Protein AF-F0Z6M2-F1 (afdb_monomer)

pLDDT: mean 70.95, std 20.11, range [28.97, 97.12]

Sequence (328 aa):
MKFIIVLLSIFSYIAFTNSQIFNGENTQFGVVSSISNPFKPENLTLDSNIRSYSRYDWSYMRINIRSNLTKFLGQVDIHPRVDEFTTFRVPNTQSLIFKDLRDPNKDYSESSDDIITGSKDRDIYFPGWQIWAELVARKTIVTYTTQPVTVPCEVDGVRSDAKECQAEGSEEPPVSYTTNVLSNSTETIPLTLPPKNIIDINSRTFVNYFVIVVQLDKGRIIDAVWDGDRLPEICKSCDSCIDGQCGVNYDDMQCDPTEDQPLNNGCQLKIMVAWAGRDKNNKPCQSINKIPSNFQKYSSTSIKKVGTGLVSDFFYKINENNNNPNMA

Solvent-accessible surface area (backbone atoms only — not comparable to full-atom values): 19296 Å² total; per-residue (Å²): 110,73,66,59,53,54,52,51,52,51,51,51,47,53,53,52,73,68,25,59,86,75,72,42,81,81,84,77,68,49,65,77,43,94,82,63,84,78,82,57,66,70,77,67,55,48,80,93,57,75,65,60,36,41,74,67,35,77,44,60,35,36,42,37,39,37,24,71,83,80,66,44,56,38,42,31,76,46,65,46,38,34,46,37,76,34,76,49,73,44,74,54,39,32,70,74,61,42,66,80,71,66,56,84,84,62,68,76,80,78,52,92,83,73,62,85,60,92,53,100,86,61,98,79,67,76,84,35,45,32,38,32,41,39,41,84,38,52,25,76,46,77,46,78,45,76,41,81,41,77,39,65,39,67,58,97,88,38,82,40,66,66,72,80,57,32,61,91,91,55,90,62,77,48,68,64,49,77,41,80,45,81,44,77,46,79,48,78,41,76,35,61,46,76,74,35,53,39,46,40,78,89,77,44,26,33,42,46,57,47,47,39,39,36,34,26,55,57,13,27,58,53,48,67,42,49,46,28,72,75,37,72,66,56,34,76,69,26,84,35,63,41,86,43,30,46,13,39,47,59,93,52,57,85,39,60,59,42,98,89,41,74,87,76,39,16,48,54,39,37,38,33,41,25,20,36,50,21,22,49,83,67,46,71,40,58,17,49,81,68,45,59,75,88,39,42,79,64,74,43,40,40,72,93,68,59,61,87,61,63,61,55,60,60,51,55,73,44,67,78,83,57,88,55,90,89,77,118

Secondary structure (DSSP, 8-state):
-HHHHHHHHHHHHHHHHT-HHHHS---S-----SS-----HHHH--GGG-PPPPTT-B--EEEEEEETTTTEEEEEEE-PBTTS-EEEEETTHHHHHTTTT--TTS-TTS-TT---S--TT-TT----EEEEEEEEEEEEEEEEEEEEEEE--EETTEE--TTTTSPTT--SPP--EEEEEEEEEEEEEEEEPPPEESEETTTTEE--EEEEEEEEETTEEEEEEEHHHH-GGGGGGSSEEETTEEEEEGGG-----BTTBTT-PPPPEEEEEEEEEB-TTSPBP-GGGG-GGGGHHHHSS-GGG--THHHHHHHHHHHTT---TT--

Structure (mmCIF, N/CA/C/O backbone):
data_AF-F0Z6M2-F1
#
_entry.id   AF-F0Z6M2-F1
#
loop_
_atom_site.group_PDB
_atom_site.id
_atom_site.type_symbol
_atom_site.label_atom_id
_atom_site.label_alt_id
_atom_site.label_comp_id
_atom_site.label_asym_id
_atom_site.label_entity_id
_atom_site.label_seq_id
_atom_site.pdbx_PDB_ins_code
_atom_site.Cartn_x
_atom_site.Cartn_y
_atom_site.Cartn_z
_atom_site.occupancy
_atom_site.B_iso_or_equiv
_atom_site.auth_seq_id
_atom_site.auth_comp_id
_atom_site.auth_asym_id
_atom_site.auth_atom_id
_atom_site.pdbx_PDB_model_num
ATOM 1 N N . MET A 1 1 ? -30.113 11.281 -42.568 1.00 73.75 1 MET A N 1
ATOM 2 C CA . MET A 1 1 ? -28.747 10.730 -42.404 1.00 73.75 1 MET A CA 1
ATOM 3 C C . MET A 1 1 ? -27.717 11.793 -42.007 1.00 73.75 1 MET A C 1
ATOM 5 O O . MET A 1 1 ? -27.134 11.642 -40.945 1.00 73.75 1 MET A O 1
ATOM 9 N N . LYS A 1 2 ? -27.541 12.900 -42.755 1.00 84.12 2 LYS A N 1
ATOM 10 C CA . LYS A 1 2 ? -26.575 13.970 -42.398 1.00 84.12 2 LYS A CA 1
ATOM 11 C C . LYS A 1 2 ? -26.763 14.560 -40.985 1.00 84.12 2 LYS A C 1
ATOM 13 O O . LYS A 1 2 ? -25.785 14.759 -40.283 1.00 84.12 2 LYS A O 1
ATOM 18 N N . PHE A 1 3 ? -28.007 14.760 -40.543 1.00 89.38 3 PHE A N 1
ATOM 19 C CA . PHE A 1 3 ? -28.309 15.300 -39.208 1.00 89.38 3 PHE A CA 1
ATOM 20 C C . PHE A 1 3 ? -27.877 14.376 -38.051 1.00 89.38 3 PHE A C 1
ATOM 22 O O . PHE A 1 3 ? -27.340 14.848 -37.058 1.00 89.38 3 PHE A O 1
ATOM 29 N N . ILE A 1 4 ? -28.043 13.056 -38.203 1.00 90.06 4 ILE A N 1
ATOM 30 C CA . ILE A 1 4 ? -27.667 12.069 -37.173 1.00 90.06 4 ILE A CA 1
ATOM 31 C C . ILE A 1 4 ? -26.146 12.029 -36.992 1.00 90.06 4 ILE A C 1
ATOM 33 O O . ILE A 1 4 ? -25.667 11.961 -35.867 1.00 90.06 4 ILE A O 1
ATOM 37 N N . ILE A 1 5 ? -25.392 12.131 -38.092 1.00 93.31 5 ILE A N 1
ATOM 38 C CA . ILE A 1 5 ? -23.925 12.173 -38.047 1.00 93.31 5 ILE A CA 1
ATOM 39 C C . ILE A 1 5 ? -23.458 13.418 -37.289 1.00 93.31 5 ILE A C 1
ATOM 41 O O . ILE A 1 5 ? -22.638 13.296 -36.392 1.00 93.31 5 ILE A O 1
ATOM 45 N N . VAL A 1 6 ? -24.030 14.593 -37.578 1.00 94.69 6 VAL A N 1
ATOM 46 C CA . VAL A 1 6 ? -23.690 15.837 -36.863 1.00 94.69 6 VAL A CA 1
ATOM 47 C C . VAL A 1 6 ? -23.999 15.726 -35.368 1.00 94.69 6 VAL A C 1
ATOM 49 O O . VAL A 1 6 ? -23.182 16.139 -34.548 1.00 94.69 6 VAL A O 1
ATOM 52 N N . LEU A 1 7 ? -25.136 15.125 -35.001 1.00 93.00 7 LEU A N 1
ATOM 53 C CA . LEU A 1 7 ? -25.510 14.940 -33.599 1.00 93.00 7 LEU A CA 1
ATOM 54 C C . LEU A 1 7 ? -24.524 14.017 -32.864 1.00 93.00 7 LEU A C 1
ATOM 56 O O . LEU A 1 7 ? -24.072 14.351 -31.772 1.00 93.00 7 LEU A O 1
ATOM 60 N N . LEU A 1 8 ? -24.143 12.891 -33.480 1.00 91.50 8 LEU A N 1
ATOM 61 C CA . LEU A 1 8 ? -23.151 11.967 -32.923 1.00 91.50 8 LEU A CA 1
ATOM 62 C C . LEU A 1 8 ? -21.781 12.635 -32.771 1.00 91.50 8 LEU A C 1
ATOM 64 O O . LEU A 1 8 ? -21.159 12.481 -31.726 1.00 91.50 8 LEU A O 1
ATOM 68 N N . SER A 1 9 ? -21.348 13.441 -33.744 1.00 87.44 9 SER A N 1
ATOM 69 C CA . SER A 1 9 ? -20.096 14.200 -33.647 1.00 87.44 9 SER A CA 1
ATOM 70 C C . SER A 1 9 ? -20.098 15.187 -32.479 1.00 87.44 9 SER A C 1
ATOM 72 O O . SER A 1 9 ? -19.086 15.318 -31.798 1.00 87.44 9 SER A O 1
ATOM 74 N N . ILE A 1 10 ? -21.226 15.861 -32.220 1.00 93.25 10 ILE A N 1
ATOM 75 C CA . ILE A 1 10 ? -21.369 16.787 -31.086 1.00 93.25 10 ILE A CA 1
ATOM 76 C C . ILE A 1 10 ? -21.305 16.021 -29.762 1.00 93.25 10 ILE A C 1
ATOM 78 O O . ILE A 1 10 ? -20.576 16.433 -28.865 1.00 93.25 10 ILE A O 1
ATOM 82 N N . PHE A 1 11 ? -22.002 14.887 -29.639 1.00 88.44 11 PHE A N 1
ATOM 83 C CA . PHE A 1 11 ? -21.931 14.059 -28.431 1.00 88.44 11 PHE A CA 1
ATOM 84 C C . PHE A 1 11 ? -20.535 13.475 -28.206 1.00 88.44 11 PHE A C 1
ATOM 86 O O . PHE A 1 11 ? -20.044 13.524 -27.083 1.00 88.44 11 PHE A O 1
ATOM 93 N N . SER A 1 12 ? -19.865 12.987 -29.254 1.00 79.94 12 SER A N 1
ATOM 94 C CA . SER A 1 12 ? -18.476 12.528 -29.170 1.00 79.94 12 SER A CA 1
ATOM 95 C C . SER A 1 12 ? -17.527 13.660 -28.791 1.00 79.94 12 SER A C 1
ATOM 97 O O . SER A 1 12 ? -16.644 13.442 -27.972 1.00 79.94 12 SER A O 1
ATOM 99 N N . TYR A 1 13 ? -17.722 14.871 -29.323 1.00 88.12 13 TYR A N 1
ATOM 100 C CA . TYR A 1 13 ? -16.916 16.035 -28.962 1.00 88.12 13 TYR A CA 1
ATOM 101 C C . TYR A 1 13 ? -17.133 16.442 -27.503 1.00 88.12 13 TYR A C 1
ATOM 103 O O . TYR A 1 13 ? -16.159 16.574 -26.778 1.00 88.12 13 TYR A O 1
ATOM 111 N N . ILE A 1 14 ? -18.383 16.549 -27.038 1.00 79.75 14 ILE A N 1
ATOM 112 C CA . ILE A 1 14 ? -18.704 16.861 -25.635 1.00 79.75 14 ILE A CA 1
ATOM 113 C C . ILE A 1 14 ? -18.150 15.778 -24.700 1.00 79.75 14 ILE A C 1
ATOM 115 O O . ILE A 1 14 ? -17.580 16.098 -23.659 1.00 79.75 14 ILE A O 1
ATOM 119 N N . ALA A 1 15 ? -18.286 14.500 -25.065 1.00 72.25 15 ALA A N 1
ATOM 120 C CA . ALA A 1 15 ? -17.722 13.388 -24.306 1.00 72.25 15 ALA A CA 1
ATOM 121 C C . ALA A 1 15 ? -16.187 13.426 -24.288 1.00 72.25 15 ALA A C 1
ATOM 123 O O . ALA A 1 15 ? -15.589 13.105 -23.270 1.00 72.25 15 ALA A O 1
ATOM 124 N N . PHE A 1 16 ? -15.549 13.856 -25.380 1.00 69.25 16 PHE A N 1
ATOM 125 C CA . PHE A 1 16 ? -14.098 13.987 -25.486 1.00 69.25 16 PHE A CA 1
ATOM 126 C C . PHE A 1 16 ? -13.560 15.206 -24.725 1.00 69.25 16 PHE A C 1
ATOM 128 O O . PHE A 1 16 ? -12.573 15.085 -24.011 1.00 69.25 16 PHE A O 1
ATOM 135 N N . THR A 1 17 ? -14.215 16.368 -24.800 1.00 70.31 17 THR A N 1
ATOM 136 C CA . THR A 1 17 ? -13.792 17.582 -24.079 1.00 70.31 17 THR A CA 1
ATOM 137 C C . THR A 1 17 ? -14.080 17.511 -22.589 1.00 70.31 17 THR A C 1
ATOM 139 O O . THR A 1 17 ? -13.365 18.123 -21.808 1.00 70.31 17 THR A O 1
ATOM 142 N N . ASN A 1 18 ? -15.112 16.766 -22.186 1.00 59.75 18 ASN A N 1
ATOM 143 C CA . ASN A 1 18 ? -15.378 16.451 -20.783 1.00 59.75 18 ASN A CA 1
ATOM 144 C C . ASN A 1 18 ? -14.716 15.136 -20.350 1.00 59.75 18 ASN A C 1
ATOM 146 O O . ASN A 1 18 ? -14.861 14.731 -19.195 1.00 59.75 18 ASN A O 1
ATOM 150 N N . SER A 1 19 ? -13.988 14.472 -21.257 1.00 46.59 19 SER A N 1
ATOM 151 C CA . SER A 1 19 ? -13.229 13.275 -20.928 1.00 46.59 19 SER A CA 1
ATOM 152 C C . SER A 1 19 ? -12.164 13.647 -19.915 1.00 46.59 19 SER A C 1
ATOM 154 O O . SER A 1 19 ? -11.311 14.511 -20.136 1.00 46.59 19 SER A O 1
ATOM 156 N N . GLN A 1 20 ? -12.186 12.938 -18.798 1.00 41.16 20 GLN A N 1
ATOM 157 C CA . GLN A 1 20 ? -11.211 13.096 -17.728 1.00 41.16 20 GLN A CA 1
ATOM 158 C C . GLN A 1 20 ? -9.802 12.637 -18.143 1.00 41.16 20 GLN A C 1
ATOM 160 O O . GLN A 1 20 ? -8.861 12.858 -17.395 1.00 41.16 20 GLN A O 1
ATOM 165 N N . ILE A 1 21 ? -9.633 12.065 -19.344 1.00 43.53 21 ILE A N 1
ATOM 166 C CA . ILE A 1 21 ? -8.320 11.774 -19.942 1.00 43.53 21 ILE A CA 1
ATOM 167 C C . ILE A 1 21 ? -7.604 13.071 -20.365 1.00 43.53 21 ILE A C 1
ATOM 169 O O . ILE A 1 21 ? -6.383 13.135 -20.289 1.00 43.53 21 ILE A O 1
ATOM 173 N N . PHE A 1 22 ? -8.346 14.106 -20.782 1.00 45.06 22 PHE A N 1
ATOM 174 C CA . PHE A 1 22 ? -7.775 15.396 -21.200 1.00 45.06 22 PHE A CA 1
ATOM 175 C C . PHE A 1 22 ? -7.747 16.444 -20.082 1.00 45.06 22 PHE A C 1
ATOM 177 O O . PHE A 1 22 ? -6.836 17.266 -20.056 1.00 45.06 22 PHE A O 1
ATOM 184 N N . ASN A 1 23 ? -8.719 16.408 -19.163 1.00 40.94 23 ASN A N 1
ATOM 185 C CA . ASN A 1 23 ? -8.819 17.370 -18.054 1.00 40.94 23 ASN A CA 1
ATOM 186 C C . ASN A 1 23 ? -8.356 16.814 -16.696 1.00 40.94 23 ASN A C 1
ATOM 188 O O . ASN A 1 23 ? -8.444 17.521 -15.693 1.00 40.94 23 ASN A O 1
ATOM 192 N N . GLY A 1 24 ? -7.925 15.552 -16.629 1.00 42.41 24 GLY A N 1
ATOM 193 C CA . GLY A 1 24 ? -7.264 15.012 -15.441 1.00 42.41 24 GLY A CA 1
ATOM 194 C C . GLY A 1 24 ? -5.904 15.679 -15.229 1.00 42.41 24 GLY A C 1
ATOM 195 O O . GLY A 1 24 ? -5.297 16.170 -16.181 1.00 42.41 24 GLY A O 1
ATOM 196 N N . GLU A 1 25 ? -5.416 15.714 -13.986 1.00 39.66 25 GLU A N 1
ATOM 197 C CA . GLU A 1 25 ? -4.053 16.184 -13.723 1.00 39.66 25 GLU A CA 1
ATOM 198 C C . GLU A 1 25 ? -3.055 15.377 -14.563 1.00 39.66 25 GLU A C 1
ATOM 200 O O . GLU A 1 25 ? -3.158 14.153 -14.668 1.00 39.66 25 GLU A O 1
ATOM 205 N N . ASN A 1 26 ? -2.109 16.074 -15.198 1.00 36.69 26 ASN A N 1
ATOM 206 C CA . ASN A 1 26 ? -1.127 15.456 -16.078 1.00 36.69 26 ASN A CA 1
ATOM 207 C C . ASN A 1 26 ? -0.316 14.417 -15.283 1.00 36.69 26 ASN A C 1
ATOM 209 O O . ASN A 1 26 ? 0.500 14.773 -14.439 1.00 36.69 26 ASN A O 1
ATOM 213 N N . THR A 1 27 ? -0.528 13.128 -15.555 1.00 43.28 27 THR A N 1
ATOM 214 C CA . THR A 1 27 ? 0.130 12.010 -14.852 1.00 43.28 27 THR A CA 1
ATOM 215 C C . THR A 1 27 ? 1.589 11.802 -15.284 1.00 43.28 27 THR A C 1
ATOM 217 O O . THR A 1 27 ? 2.186 10.763 -14.989 1.00 43.28 27 THR A O 1
ATOM 220 N N . GLN A 1 28 ? 2.172 12.740 -16.036 1.00 40.34 28 GLN A N 1
ATOM 221 C CA . GLN A 1 28 ? 3.565 12.685 -16.464 1.00 40.34 28 GLN A CA 1
ATOM 222 C C . GLN A 1 28 ? 4.493 13.010 -15.295 1.00 40.34 28 GLN A C 1
ATOM 224 O O . GLN A 1 28 ? 4.790 14.166 -15.035 1.00 40.34 28 GLN A O 1
ATOM 229 N N . PHE A 1 29 ? 4.971 11.938 -14.661 1.00 40.06 29 PHE A N 1
ATOM 230 C CA . PHE A 1 29 ? 6.067 11.887 -13.694 1.00 40.06 29 PHE A CA 1
ATOM 231 C C . PHE A 1 29 ? 5.875 12.754 -12.443 1.00 40.06 29 PHE A C 1
ATOM 233 O O . PHE A 1 29 ? 5.876 13.980 -12.478 1.00 40.06 29 PHE A O 1
ATOM 240 N N . GLY A 1 30 ? 5.779 12.077 -11.296 1.00 42.84 30 GLY A N 1
ATOM 241 C CA . GLY A 1 30 ? 5.827 12.725 -9.991 1.00 42.84 30 GLY A CA 1
ATOM 242 C C . GLY A 1 30 ? 7.021 13.662 -9.854 1.00 42.84 30 GLY A C 1
ATOM 243 O O . GLY A 1 30 ? 8.058 13.496 -10.500 1.00 42.84 30 GLY A O 1
ATOM 244 N N . VAL A 1 31 ? 6.865 14.663 -8.996 1.00 39.78 31 VAL A N 1
ATOM 245 C CA . VAL A 1 31 ? 7.918 15.625 -8.697 1.00 39.78 31 VAL A CA 1
ATOM 246 C C . VAL A 1 31 ? 9.110 14.888 -8.077 1.00 39.78 31 VAL A C 1
ATOM 248 O O . VAL A 1 31 ? 9.108 14.548 -6.895 1.00 39.78 31 VAL A O 1
ATOM 251 N N . VAL A 1 32 ? 10.171 14.685 -8.859 1.00 42.72 32 VAL A N 1
ATOM 252 C CA . VAL A 1 32 ? 11.487 14.280 -8.346 1.00 42.72 32 VAL A CA 1
ATOM 253 C C . VAL A 1 32 ? 12.155 15.530 -7.765 1.00 42.72 32 VAL A C 1
ATOM 255 O O . VAL A 1 32 ? 13.019 16.136 -8.391 1.00 42.72 32 VAL A O 1
ATOM 258 N N . SER A 1 33 ? 11.707 15.991 -6.593 1.00 39.41 33 SER A N 1
ATOM 259 C CA . SER A 1 33 ? 12.389 17.084 -5.890 1.00 39.41 33 SER A CA 1
ATOM 260 C C . SER A 1 33 ? 13.405 16.520 -4.911 1.00 39.41 33 SER A C 1
ATOM 262 O O . SER A 1 33 ? 13.037 15.719 -4.057 1.00 39.41 33 SER A O 1
ATOM 264 N N . SER A 1 34 ? 14.642 17.013 -4.955 1.00 38.94 34 SER A N 1
ATOM 265 C CA . SER A 1 34 ? 15.616 16.775 -3.888 1.00 38.94 34 SER A CA 1
ATOM 266 C C . SER A 1 34 ? 15.178 17.411 -2.567 1.00 38.94 34 SER A C 1
ATOM 268 O O . SER A 1 34 ? 15.452 16.849 -1.515 1.00 38.94 34 SER A O 1
ATOM 270 N N . ILE A 1 35 ? 14.482 18.553 -2.605 1.00 42.56 35 ILE A N 1
ATOM 271 C CA . ILE A 1 35 ? 13.913 19.249 -1.445 1.00 42.56 35 ILE A CA 1
ATOM 272 C C . ILE A 1 35 ? 12.786 20.157 -1.970 1.00 42.56 35 ILE A C 1
ATOM 274 O O . ILE A 1 35 ? 13.055 21.221 -2.521 1.00 42.56 35 ILE A O 1
ATOM 278 N N . SER A 1 36 ? 11.519 19.765 -1.853 1.00 36.69 36 SER A N 1
ATOM 279 C CA . SER A 1 36 ? 10.394 20.700 -2.000 1.00 36.69 36 SER A CA 1
ATOM 280 C C . SER A 1 36 ? 9.402 20.453 -0.874 1.00 36.69 36 SER A C 1
ATOM 282 O O . SER A 1 36 ? 9.313 19.329 -0.380 1.00 36.69 36 SER A O 1
ATOM 284 N N . ASN A 1 37 ? 8.767 21.533 -0.405 1.00 42.78 37 ASN A N 1
ATOM 285 C CA . ASN A 1 37 ? 7.955 21.580 0.812 1.00 42.78 37 ASN A CA 1
ATOM 286 C C . ASN A 1 37 ? 7.178 20.273 1.041 1.00 42.78 37 ASN A C 1
ATOM 288 O O . ASN A 1 37 ? 6.420 19.876 0.152 1.00 42.78 37 ASN A O 1
ATOM 292 N N . PRO A 1 38 ? 7.345 19.609 2.203 1.00 54.47 38 PRO A N 1
ATOM 293 C CA . PRO A 1 38 ? 6.635 18.375 2.477 1.00 54.47 38 PRO A CA 1
ATOM 294 C C . PRO A 1 38 ? 5.146 18.675 2.374 1.00 54.47 38 PRO A C 1
ATOM 296 O O . PRO A 1 38 ? 4.619 19.551 3.064 1.00 54.47 38 PRO A O 1
ATOM 299 N N . PHE A 1 39 ? 4.469 17.964 1.481 1.00 53.53 39 PHE A N 1
ATOM 300 C CA . PHE A 1 39 ? 3.031 17.801 1.588 1.00 53.53 39 PHE A CA 1
ATOM 301 C C . PHE A 1 39 ? 2.753 17.376 3.020 1.00 53.53 39 PHE A C 1
ATOM 303 O O . PHE A 1 39 ? 3.350 16.416 3.500 1.00 53.53 39 PHE A O 1
ATOM 310 N N . LYS A 1 40 ? 1.922 18.140 3.719 1.00 61.59 40 LYS A N 1
ATOM 311 C CA . LYS A 1 40 ? 1.501 17.804 5.072 1.00 61.59 40 LYS A CA 1
ATOM 312 C C . LYS A 1 40 ? 0.150 17.113 4.946 1.00 61.59 40 LYS A C 1
ATOM 314 O O . LYS A 1 40 ? -0.844 17.820 4.750 1.00 61.59 40 LYS A O 1
ATOM 319 N N . PRO A 1 41 ? 0.074 15.772 5.056 1.00 54.94 41 PRO A N 1
ATOM 320 C CA . PRO A 1 41 ? -1.200 15.048 5.012 1.00 54.94 41 PRO A CA 1
ATOM 321 C C . PRO A 1 41 ? -2.180 15.573 6.076 1.00 54.94 41 PRO A C 1
ATOM 323 O O . PRO A 1 41 ? -3.396 15.535 5.908 1.00 54.94 41 PRO A O 1
ATOM 326 N N . GLU A 1 42 ? -1.637 16.139 7.154 1.00 61.28 42 GLU A N 1
ATOM 327 C CA . GLU A 1 42 ? -2.331 16.836 8.240 1.00 61.28 42 GLU A CA 1
ATOM 328 C C . GLU A 1 42 ? -3.314 17.914 7.747 1.00 61.28 42 GLU A C 1
ATOM 330 O O . GLU A 1 42 ? -4.406 18.034 8.295 1.00 61.28 42 GLU A O 1
ATOM 335 N N . ASN A 1 43 ? -2.987 18.647 6.675 1.00 60.19 43 ASN A N 1
ATOM 336 C CA . ASN A 1 43 ? -3.846 19.721 6.159 1.00 60.19 43 ASN A CA 1
ATOM 337 C C . ASN A 1 43 ? -5.055 19.201 5.364 1.00 60.19 43 ASN A C 1
ATOM 339 O O . ASN A 1 43 ? -6.071 19.886 5.271 1.00 60.19 43 ASN A O 1
ATOM 343 N N . LEU A 1 44 ? -4.962 17.995 4.796 1.00 55.44 44 LEU A N 1
ATOM 344 C CA . LEU A 1 44 ? -6.042 17.364 4.026 1.00 55.44 44 LEU A CA 1
ATOM 345 C C . LEU A 1 44 ? -6.886 16.396 4.862 1.00 55.44 44 LEU A C 1
ATOM 347 O O . LEU A 1 44 ? -7.952 15.973 4.424 1.00 55.44 44 LEU A O 1
ATOM 351 N N . THR A 1 45 ? -6.424 16.059 6.066 1.00 53.91 45 THR A N 1
ATOM 352 C CA . THR A 1 45 ? -7.083 15.113 6.976 1.00 53.91 45 THR A CA 1
ATOM 353 C C . THR A 1 45 ? -7.853 15.793 8.112 1.00 53.91 45 THR A C 1
ATOM 355 O O . THR A 1 45 ? -8.206 15.129 9.083 1.00 53.91 45 THR A O 1
ATOM 358 N N . LEU A 1 46 ? -8.146 17.097 8.014 1.00 60.88 46 LEU A N 1
ATOM 359 C CA . LEU A 1 46 ? -9.058 17.768 8.949 1.00 60.88 46 LEU A CA 1
ATOM 360 C C . LEU A 1 46 ? -10.416 17.035 8.962 1.00 60.88 46 LEU A C 1
ATOM 362 O O . LEU A 1 46 ? -11.022 16.829 7.909 1.00 60.88 46 LEU A O 1
ATOM 366 N N . ASP A 1 47 ? -10.885 16.638 10.154 1.00 55.41 47 ASP A N 1
ATOM 367 C CA . ASP A 1 47 ? -12.024 15.716 10.351 1.00 55.41 47 ASP A CA 1
ATOM 368 C C . ASP A 1 47 ? -13.342 16.182 9.704 1.00 55.41 47 ASP A C 1
ATOM 370 O O . ASP A 1 47 ? -14.224 15.367 9.433 1.00 55.41 47 ASP A O 1
ATOM 374 N N . SER A 1 48 ? -13.480 17.474 9.392 1.00 55.72 48 SER A N 1
ATOM 375 C CA . SER A 1 48 ? -14.642 18.021 8.683 1.00 55.72 48 SER A CA 1
ATOM 376 C C . SER A 1 48 ? -14.736 17.603 7.208 1.00 55.72 48 SER A C 1
ATOM 378 O O . SER A 1 48 ? -15.796 17.771 6.610 1.00 55.72 48 SER A O 1
ATOM 380 N N . ASN A 1 49 ? -13.675 17.027 6.628 1.00 58.56 49 ASN A N 1
ATOM 381 C CA . ASN A 1 49 ? -13.580 16.703 5.201 1.00 58.56 49 ASN A CA 1
ATOM 382 C C . ASN A 1 49 ? -13.386 15.205 4.914 1.00 58.56 49 ASN A C 1
ATOM 384 O O . ASN A 1 49 ? -12.845 14.852 3.864 1.00 58.56 49 ASN A O 1
ATOM 388 N N . ILE A 1 50 ? -13.822 14.299 5.803 1.00 68.94 50 ILE A N 1
ATOM 389 C CA . ILE A 1 50 ? -13.763 12.856 5.515 1.00 68.94 50 ILE A CA 1
ATOM 390 C C . ILE A 1 50 ? -14.667 12.545 4.316 1.00 68.94 50 ILE A C 1
ATOM 392 O O . ILE A 1 50 ? -15.885 12.385 4.431 1.00 68.94 50 ILE A O 1
ATOM 396 N N . ARG A 1 51 ? -14.047 12.466 3.138 1.00 82.62 51 ARG A N 1
ATOM 397 C CA . ARG A 1 51 ? -14.716 12.191 1.874 1.00 82.62 51 ARG A CA 1
ATOM 398 C C . ARG A 1 51 ? -15.217 10.750 1.874 1.00 82.62 51 ARG A C 1
ATOM 400 O O . ARG A 1 51 ? -14.473 9.813 2.156 1.00 82.62 51 ARG A O 1
ATOM 407 N N . SER A 1 52 ? -16.493 10.583 1.548 1.00 90.12 52 SER A N 1
ATOM 408 C CA . SER A 1 52 ? -17.067 9.283 1.216 1.00 90.12 52 SER A CA 1
ATOM 409 C C . SER A 1 52 ? -17.075 9.145 -0.304 1.00 90.12 52 SER A C 1
ATOM 411 O O . SER A 1 52 ? -17.655 9.983 -0.999 1.00 90.12 52 SER A O 1
ATOM 413 N N . TYR A 1 53 ? -16.396 8.117 -0.798 1.00 90.31 53 TYR A N 1
ATOM 414 C CA . TYR A 1 53 ? -16.194 7.836 -2.208 1.00 90.31 53 TYR A CA 1
ATOM 415 C C . TYR A 1 53 ? -17.279 6.903 -2.756 1.00 90.31 53 TYR A C 1
ATOM 417 O O . TYR A 1 53 ? -17.591 5.856 -2.179 1.00 90.31 53 TYR A O 1
ATOM 425 N N . SER A 1 54 ? -17.843 7.273 -3.899 1.00 93.31 54 SER A N 1
ATOM 426 C CA . SER A 1 54 ? -18.622 6.381 -4.756 1.00 93.31 54 SER A CA 1
ATOM 427 C C . SER A 1 54 ? -17.693 5.600 -5.684 1.00 93.31 54 SER A C 1
ATOM 429 O O . SER A 1 54 ? -16.543 5.983 -5.902 1.00 93.31 54 SER A O 1
ATOM 431 N N . ARG A 1 55 ? -18.197 4.514 -6.274 1.00 88.38 55 ARG A N 1
ATOM 432 C CA . ARG A 1 55 ? -17.536 3.870 -7.415 1.00 88.38 55 ARG A CA 1
ATOM 433 C C . ARG A 1 55 ? -17.163 4.905 -8.493 1.00 88.38 55 ARG A C 1
ATOM 435 O O . ARG A 1 55 ? -17.979 5.770 -8.800 1.00 88.38 55 ARG A O 1
ATOM 442 N N . TYR A 1 56 ? -15.965 4.773 -9.065 1.00 87.25 56 TYR A N 1
ATOM 443 C CA . TYR A 1 56 ? -15.370 5.652 -10.086 1.00 87.25 56 TYR A CA 1
ATOM 444 C C . TYR A 1 56 ? -14.954 7.052 -9.618 1.00 87.25 56 TYR A C 1
ATOM 446 O O . TYR A 1 56 ? -14.420 7.822 -10.417 1.00 87.25 56 TYR A O 1
ATOM 454 N N . ASP A 1 57 ? -15.123 7.381 -8.334 1.00 86.94 57 ASP A N 1
ATOM 455 C CA . ASP A 1 57 ? -14.532 8.601 -7.794 1.00 86.94 57 ASP A CA 1
ATOM 456 C C . ASP A 1 57 ? -13.001 8.509 -7.808 1.00 86.94 57 ASP A C 1
ATOM 458 O O . ASP A 1 57 ? -12.410 7.450 -7.584 1.00 86.94 57 ASP A O 1
ATOM 462 N N . TRP A 1 58 ? -12.349 9.651 -8.013 1.00 85.62 58 TRP A N 1
ATOM 463 C CA . TRP A 1 58 ? -10.907 9.781 -7.838 1.00 85.62 58 TRP A CA 1
ATOM 464 C C . TRP A 1 58 ? -10.561 9.905 -6.359 1.00 85.62 58 TRP A C 1
ATOM 466 O O . TRP A 1 58 ? -11.056 10.804 -5.664 1.00 85.62 58 TRP A O 1
ATOM 476 N N . SER A 1 59 ? -9.699 9.004 -5.905 1.00 89.62 59 SER A N 1
ATOM 477 C CA . SER A 1 59 ? -9.017 9.098 -4.618 1.00 89.62 59 SER A CA 1
ATOM 478 C C . SER A 1 59 ? -7.615 9.672 -4.797 1.00 89.62 59 SER A C 1
ATOM 480 O O . SER A 1 59 ? -7.178 9.880 -5.923 1.00 89.62 59 SER A O 1
ATOM 482 N N . TYR A 1 60 ? -6.916 9.908 -3.692 1.00 89.00 60 TYR A N 1
ATOM 483 C CA . TYR A 1 60 ? -5.544 10.399 -3.690 1.00 89.00 60 TYR A CA 1
ATOM 484 C C . TYR A 1 60 ? -4.648 9.435 -2.921 1.00 89.00 60 TYR A C 1
ATOM 486 O O . TYR A 1 60 ? -4.988 9.009 -1.812 1.00 89.00 60 TYR A O 1
ATOM 494 N N . MET A 1 61 ? -3.479 9.145 -3.480 1.00 88.88 61 MET A N 1
ATOM 495 C CA . MET A 1 61 ? -2.438 8.365 -2.831 1.00 88.88 61 MET A CA 1
ATOM 496 C C . MET A 1 61 ? -1.070 8.915 -3.221 1.00 88.88 61 MET A C 1
ATOM 498 O O . MET A 1 61 ? -0.808 9.177 -4.390 1.00 88.88 61 MET A O 1
ATOM 502 N N . ARG A 1 62 ? -0.177 9.039 -2.246 1.00 90.38 62 ARG A N 1
ATOM 503 C CA . ARG A 1 62 ? 1.231 9.336 -2.481 1.00 90.38 62 ARG A CA 1
ATOM 504 C C . ARG A 1 62 ? 2.037 8.060 -2.373 1.00 90.38 62 ARG A C 1
ATOM 506 O O . ARG A 1 62 ? 1.923 7.339 -1.388 1.00 90.38 62 ARG A O 1
ATOM 513 N N . ILE A 1 63 ? 2.872 7.802 -3.365 1.00 90.62 63 ILE A N 1
ATOM 514 C CA . ILE A 1 63 ? 3.892 6.764 -3.312 1.00 90.62 63 ILE A CA 1
ATOM 515 C C . ILE A 1 63 ? 5.229 7.436 -3.053 1.00 90.62 63 ILE A C 1
ATOM 517 O O . ILE A 1 63 ? 5.593 8.400 -3.726 1.00 90.62 63 ILE A O 1
ATOM 521 N N . ASN A 1 64 ? 5.980 6.881 -2.118 1.00 89.06 64 ASN A N 1
ATOM 522 C CA . ASN A 1 64 ? 7.315 7.330 -1.784 1.00 89.06 64 ASN A CA 1
ATOM 523 C C . ASN A 1 64 ? 8.313 6.201 -2.028 1.00 89.06 64 ASN A C 1
ATOM 525 O O . ASN A 1 64 ? 8.039 5.039 -1.729 1.00 89.06 64 ASN A O 1
ATOM 529 N N . ILE A 1 65 ? 9.484 6.553 -2.546 1.00 87.31 65 ILE A N 1
ATOM 530 C CA . ILE A 1 65 ? 10.612 5.650 -2.753 1.00 87.31 65 ILE A CA 1
ATOM 531 C C . ILE A 1 65 ? 11.842 6.303 -2.137 1.00 87.31 65 ILE A C 1
ATOM 533 O O . ILE A 1 65 ? 12.155 7.450 -2.450 1.00 87.31 65 ILE A O 1
ATOM 537 N N . ARG A 1 66 ? 12.575 5.577 -1.295 1.00 86.06 66 ARG A N 1
ATOM 538 C CA . ARG A 1 66 ? 13.838 6.056 -0.723 1.00 86.06 66 ARG A CA 1
ATOM 539 C C . ARG A 1 66 ? 14.970 5.072 -0.933 1.00 86.06 66 ARG A C 1
ATOM 541 O O . ARG A 1 66 ? 14.748 3.868 -0.992 1.00 86.06 66 ARG A O 1
ATOM 548 N N . SER A 1 67 ? 16.188 5.590 -0.958 1.00 80.38 67 SER A N 1
ATOM 549 C CA . SER A 1 67 ? 17.410 4.805 -0.822 1.00 80.38 67 SER A CA 1
ATOM 550 C C . SER A 1 67 ? 18.266 5.442 0.257 1.00 80.38 67 SER A C 1
ATOM 552 O O . SER A 1 67 ? 18.726 6.575 0.116 1.00 80.38 67 SER A O 1
ATOM 554 N N . ASN A 1 68 ? 18.481 4.704 1.345 1.00 73.56 68 ASN A N 1
ATOM 555 C CA . ASN A 1 68 ? 19.311 5.178 2.452 1.00 73.56 68 ASN A CA 1
ATOM 556 C C . ASN A 1 68 ? 20.773 5.359 2.013 1.00 73.56 68 ASN A C 1
ATOM 558 O O . ASN A 1 68 ? 21.436 6.292 2.459 1.00 73.56 68 ASN A O 1
ATOM 562 N N . LEU A 1 69 ? 21.249 4.509 1.094 1.00 70.88 69 LEU A N 1
ATOM 563 C CA . LEU A 1 69 ? 22.620 4.533 0.582 1.00 70.88 69 LEU A CA 1
ATOM 564 C C . LEU A 1 69 ? 22.902 5.791 -0.250 1.00 70.88 69 LEU A C 1
ATOM 566 O O . LEU A 1 69 ? 23.885 6.490 -0.019 1.00 70.88 69 LEU A O 1
ATOM 570 N N . THR A 1 70 ? 22.012 6.109 -1.191 1.00 67.94 70 THR A N 1
ATOM 571 C CA . THR A 1 70 ? 22.173 7.280 -2.072 1.00 67.94 70 THR A CA 1
ATOM 572 C C . THR A 1 70 ? 21.600 8.565 -1.470 1.00 67.94 70 THR A C 1
ATOM 574 O O . THR A 1 70 ? 21.750 9.635 -2.059 1.00 67.94 70 THR A O 1
ATOM 577 N N . LYS A 1 71 ? 20.932 8.472 -0.308 1.00 74.38 71 LYS A N 1
ATOM 578 C CA . LYS A 1 71 ? 20.093 9.526 0.291 1.00 74.38 71 LYS A CA 1
ATOM 579 C C . LYS A 1 71 ? 18.993 10.027 -0.653 1.00 74.38 71 LYS A C 1
ATOM 581 O O . LYS A 1 71 ? 18.494 11.139 -0.496 1.00 74.38 71 LYS A O 1
ATOM 586 N N . PHE A 1 72 ? 18.625 9.221 -1.647 1.00 75.94 72 PHE A N 1
ATOM 587 C CA . PHE A 1 72 ? 17.554 9.547 -2.571 1.00 75.94 72 PHE A CA 1
ATOM 588 C C . PHE A 1 72 ? 16.203 9.437 -1.866 1.00 75.94 72 PHE A C 1
ATOM 590 O O . PHE A 1 72 ? 15.935 8.459 -1.164 1.00 75.94 72 PHE A O 1
ATOM 597 N N . LEU A 1 73 ? 15.339 10.415 -2.122 1.00 80.56 73 LEU A N 1
ATOM 598 C CA . LEU A 1 73 ? 13.924 10.388 -1.792 1.00 80.56 73 LEU A CA 1
ATOM 599 C C . LEU A 1 73 ? 13.151 10.876 -3.018 1.00 80.56 73 LEU A C 1
ATOM 601 O O . LEU A 1 73 ? 13.325 12.008 -3.460 1.00 80.56 73 LEU A O 1
ATOM 605 N N . GLY A 1 74 ? 12.318 10.006 -3.572 1.00 81.19 74 GLY A N 1
ATOM 606 C CA . GLY A 1 74 ? 11.393 10.312 -4.650 1.00 81.19 74 GLY A CA 1
ATOM 607 C C . GLY A 1 74 ? 9.965 10.139 -4.164 1.00 81.19 74 GLY A C 1
ATOM 608 O O . GLY A 1 74 ? 9.672 9.219 -3.403 1.00 81.19 74 GLY A O 1
ATOM 609 N N . GLN A 1 75 ? 9.073 11.008 -4.622 1.00 85.06 75 GLN A N 1
ATOM 610 C CA . GLN A 1 75 ? 7.654 10.935 -4.303 1.00 85.06 75 GLN A CA 1
ATOM 611 C C . GLN A 1 75 ? 6.825 11.187 -5.558 1.00 85.06 75 GLN A C 1
ATOM 613 O O . GLN A 1 75 ? 7.219 11.943 -6.448 1.00 85.06 75 GLN A O 1
ATOM 618 N N . VAL A 1 76 ? 5.674 10.538 -5.636 1.00 83.19 76 VAL A N 1
ATOM 619 C CA . VAL A 1 76 ? 4.719 10.716 -6.723 1.00 83.19 76 VAL A CA 1
ATOM 620 C C . VAL A 1 76 ? 3.314 10.646 -6.169 1.00 83.19 76 VAL A C 1
ATOM 622 O O . VAL A 1 76 ? 2.968 9.737 -5.418 1.00 83.19 76 VAL A O 1
ATOM 625 N N . ASP A 1 77 ? 2.511 11.620 -6.564 1.00 84.06 77 ASP A N 1
ATOM 626 C CA . ASP A 1 77 ? 1.094 11.648 -6.263 1.00 84.06 7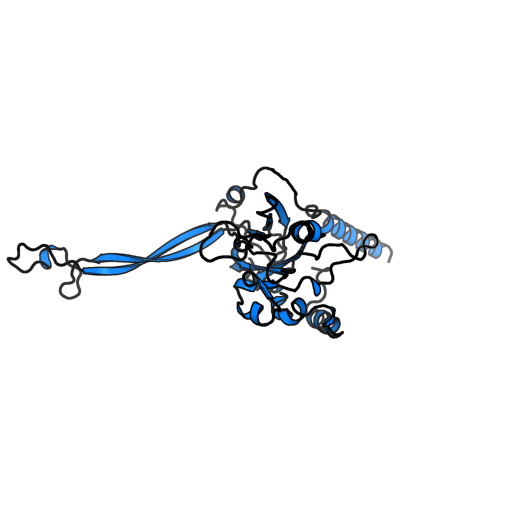7 ASP A CA 1
ATOM 627 C C . ASP A 1 77 ? 0.345 10.975 -7.409 1.00 84.06 77 ASP A C 1
ATOM 629 O O . ASP A 1 77 ? 0.565 11.273 -8.584 1.00 84.06 77 ASP A O 1
ATOM 633 N N . ILE A 1 78 ? -0.500 10.014 -7.058 1.00 84.94 78 ILE A N 1
ATOM 634 C CA . ILE A 1 78 ? -1.355 9.291 -7.987 1.00 84.94 78 ILE A CA 1
ATOM 635 C C . ILE A 1 78 ? -2.805 9.422 -7.540 1.00 84.94 78 ILE A C 1
ATOM 637 O O . ILE A 1 78 ? -3.115 9.523 -6.351 1.00 84.94 78 ILE A O 1
ATOM 641 N N . HIS A 1 79 ? -3.705 9.348 -8.513 1.00 85.44 79 HIS A N 1
ATOM 642 C CA . HIS A 1 79 ? -5.138 9.386 -8.265 1.00 85.44 79 HIS A CA 1
ATOM 643 C C . HIS A 1 79 ? -5.751 8.053 -8.687 1.00 85.44 79 HIS A C 1
ATOM 645 O O . HIS A 1 79 ? -6.101 7.897 -9.851 1.00 85.44 79 HIS A O 1
ATOM 651 N N . PRO A 1 80 ? -5.827 7.030 -7.819 1.00 87.31 80 PRO A N 1
ATOM 652 C CA . PRO A 1 80 ? -6.480 5.787 -8.192 1.00 87.31 80 PRO A CA 1
ATOM 653 C C . PRO A 1 80 ? -8.000 5.969 -8.200 1.00 87.31 80 PRO A C 1
ATOM 655 O O . PRO A 1 80 ? -8.576 6.564 -7.279 1.00 87.31 80 PRO A O 1
ATOM 658 N N . ARG A 1 81 ? -8.663 5.430 -9.228 1.00 86.50 81 ARG A N 1
ATOM 659 C CA . ARG A 1 81 ? -10.129 5.396 -9.299 1.00 86.50 81 ARG A CA 1
ATOM 660 C C . ARG A 1 81 ? -10.697 4.318 -8.395 1.00 86.50 81 ARG A C 1
ATOM 662 O O . ARG A 1 81 ? -10.237 3.176 -8.418 1.00 86.50 81 ARG A O 1
ATOM 669 N N . VAL A 1 82 ? -11.723 4.675 -7.629 1.00 89.00 82 VAL A N 1
ATOM 670 C CA . VAL A 1 82 ? -12.403 3.754 -6.722 1.00 89.00 82 VAL A CA 1
ATOM 671 C C . VAL A 1 82 ? -13.091 2.647 -7.501 1.00 89.00 82 VAL A C 1
ATOM 673 O O . VAL A 1 82 ? -13.897 2.892 -8.396 1.00 89.00 82 VAL A O 1
ATOM 676 N N . ASP A 1 83 ? -12.792 1.418 -7.092 1.00 86.81 83 ASP A N 1
ATOM 677 C CA . ASP A 1 83 ? -13.248 0.178 -7.713 1.00 86.81 83 ASP A CA 1
ATOM 678 C C . ASP A 1 83 ? -12.725 -0.099 -9.136 1.00 86.81 83 ASP A C 1
ATOM 680 O O . ASP A 1 83 ? -13.181 -1.026 -9.810 1.00 86.81 83 ASP A O 1
ATOM 684 N N . GLU A 1 84 ? -11.726 0.658 -9.583 1.00 83.69 84 GLU A N 1
ATOM 685 C CA . GLU A 1 84 ? -10.962 0.355 -10.788 1.00 83.69 84 GLU A CA 1
ATOM 686 C C . GLU A 1 84 ? -9.555 -0.109 -10.428 1.00 83.69 84 GLU A C 1
ATOM 688 O O . GLU A 1 84 ? -8.970 0.267 -9.411 1.00 83.69 84 GLU A O 1
ATOM 693 N N . PHE A 1 85 ? -9.005 -0.956 -11.292 1.00 76.50 85 PHE A N 1
ATOM 694 C CA . PHE A 1 85 ? -7.644 -1.429 -11.140 1.00 76.50 85 PHE A CA 1
ATOM 695 C C . PHE A 1 85 ? -6.677 -0.385 -11.691 1.00 76.50 85 PHE A C 1
ATOM 697 O O . PHE A 1 85 ? -6.590 -0.194 -12.903 1.00 76.50 85 PHE A O 1
ATOM 704 N N . THR A 1 86 ? -5.950 0.289 -10.804 1.00 75.94 86 THR A N 1
ATOM 705 C CA . THR A 1 86 ? -4.988 1.325 -11.200 1.00 75.94 86 THR A CA 1
ATOM 706 C C . THR A 1 86 ? -3.588 0.730 -11.205 1.00 75.94 86 THR A C 1
ATOM 708 O O . THR A 1 86 ? -3.206 0.085 -10.235 1.00 75.94 86 THR A O 1
ATOM 711 N N . THR A 1 87 ? -2.814 0.945 -12.273 1.00 77.00 87 THR A N 1
ATOM 712 C CA . THR A 1 87 ? -1.399 0.544 -12.345 1.00 77.00 87 THR A CA 1
ATOM 713 C C . THR A 1 87 ? -0.519 1.771 -12.516 1.00 77.00 87 THR A C 1
ATOM 715 O O . THR A 1 87 ? -0.679 2.521 -13.475 1.00 77.00 87 THR A O 1
ATOM 718 N N . PHE A 1 88 ? 0.456 1.929 -11.632 1.00 76.50 88 PHE A N 1
ATOM 719 C CA . PHE A 1 88 ? 1.529 2.902 -11.742 1.00 76.50 88 PHE A CA 1
ATOM 720 C C . PHE A 1 88 ? 2.842 2.185 -12.068 1.00 76.50 88 PHE A C 1
ATOM 722 O O . PHE A 1 88 ? 3.109 1.097 -11.556 1.00 76.50 88 PHE A O 1
ATOM 729 N N . ARG A 1 89 ? 3.654 2.771 -12.950 1.00 74.94 89 ARG A N 1
ATOM 730 C CA . ARG A 1 89 ? 4.931 2.194 -13.384 1.00 74.94 89 ARG A CA 1
ATOM 731 C C . ARG A 1 89 ? 6.050 3.188 -13.131 1.00 74.94 89 ARG A C 1
ATOM 733 O O . ARG A 1 89 ? 5.960 4.328 -13.574 1.00 74.94 89 ARG A O 1
ATOM 740 N N . VAL A 1 90 ? 7.120 2.727 -12.492 1.00 70.12 90 VAL A N 1
ATOM 741 C CA . VAL A 1 90 ? 8.384 3.465 -12.424 1.00 70.12 90 VAL A CA 1
ATOM 742 C C . VAL A 1 90 ? 9.297 2.902 -13.515 1.00 70.12 90 VAL A C 1
ATOM 744 O O . VAL A 1 90 ? 9.750 1.759 -13.390 1.00 70.12 90 VAL A O 1
ATOM 747 N N . PRO A 1 91 ? 9.531 3.637 -14.617 1.00 66.81 91 PRO A N 1
ATOM 748 C CA . PRO A 1 91 ? 10.463 3.198 -15.645 1.00 66.81 91 PRO A CA 1
ATOM 749 C C . PRO A 1 91 ? 11.910 3.328 -15.156 1.00 66.81 91 PRO A C 1
ATOM 751 O O . PRO A 1 91 ? 12.199 4.051 -14.205 1.00 66.81 91 PRO A O 1
ATOM 754 N N . ASN A 1 92 ? 12.832 2.648 -15.841 1.00 64.31 92 ASN A N 1
ATOM 755 C CA . ASN A 1 92 ? 14.278 2.801 -15.658 1.00 64.31 92 ASN A CA 1
ATOM 756 C C . ASN A 1 92 ? 14.774 2.636 -14.216 1.00 64.31 92 ASN A C 1
ATOM 758 O O . ASN A 1 92 ? 15.753 3.265 -13.819 1.00 64.31 92 ASN A O 1
ATOM 762 N N . THR A 1 93 ? 14.175 1.727 -13.441 1.00 65.31 93 THR A N 1
ATOM 763 C CA . THR A 1 93 ? 14.650 1.481 -12.071 1.00 65.31 93 THR A CA 1
ATOM 764 C C . THR A 1 93 ? 16.063 0.886 -12.023 1.00 65.31 93 THR A C 1
ATOM 766 O O . THR A 1 93 ? 16.658 0.845 -10.957 1.00 65.31 93 THR A O 1
ATOM 769 N N . GLN A 1 94 ? 16.673 0.507 -13.159 1.00 61.16 94 GLN A N 1
ATOM 770 C CA . GLN A 1 94 ? 18.059 0.026 -13.175 1.00 61.16 94 GLN A CA 1
ATOM 771 C C . GLN A 1 94 ? 19.064 1.054 -12.669 1.00 61.16 94 GLN A C 1
ATOM 773 O O . GLN A 1 94 ? 20.005 0.671 -11.987 1.00 61.16 94 GLN A O 1
ATOM 778 N N . SER A 1 95 ? 18.900 2.340 -12.988 1.00 58.03 95 SER A N 1
ATOM 779 C CA . SER A 1 95 ? 19.829 3.366 -12.496 1.00 58.03 95 SER A CA 1
ATOM 780 C C . SER A 1 95 ? 19.719 3.549 -10.984 1.00 58.03 95 SER A C 1
ATOM 782 O O . SER A 1 95 ? 20.714 3.867 -10.337 1.00 58.03 95 SER A O 1
ATOM 784 N N . LEU A 1 96 ? 18.524 3.301 -10.439 1.00 59.16 96 LEU A N 1
ATOM 785 C CA . LEU A 1 96 ? 18.254 3.281 -9.009 1.00 59.16 96 LEU A CA 1
ATOM 786 C C . LEU A 1 96 ? 18.906 2.036 -8.378 1.00 59.16 96 LEU A C 1
ATOM 788 O O . LEU A 1 96 ? 19.664 2.152 -7.428 1.00 59.16 96 LEU A O 1
ATOM 792 N N . ILE A 1 97 ? 18.685 0.857 -8.960 1.00 59.66 97 ILE A N 1
ATOM 793 C CA . ILE A 1 97 ? 18.980 -0.448 -8.346 1.00 59.66 97 ILE A CA 1
ATOM 794 C C . ILE A 1 97 ? 20.408 -0.951 -8.622 1.00 59.66 97 ILE A C 1
ATOM 796 O O . ILE A 1 97 ? 21.069 -1.472 -7.732 1.00 59.66 97 ILE A O 1
ATOM 800 N N . PHE A 1 98 ? 20.895 -0.834 -9.859 1.00 56.78 98 PHE A N 1
ATOM 801 C CA . PHE A 1 98 ? 22.105 -1.525 -10.322 1.00 56.78 98 PHE A CA 1
ATOM 802 C C . PHE A 1 98 ? 23.357 -0.661 -10.305 1.00 56.78 98 PHE A C 1
ATOM 804 O O . PHE A 1 98 ? 24.449 -1.219 -10.349 1.00 56.78 98 PHE A O 1
ATOM 811 N N . LYS A 1 99 ? 23.250 0.671 -10.206 1.00 52.69 99 LYS A N 1
ATOM 812 C CA . LYS A 1 99 ? 24.445 1.508 -10.003 1.00 52.69 99 LYS A CA 1
ATOM 813 C C . LYS A 1 99 ? 25.187 1.112 -8.717 1.00 52.69 99 LYS A C 1
ATOM 815 O O . LYS A 1 99 ? 26.410 1.186 -8.690 1.00 52.69 99 LYS A O 1
ATOM 820 N N . ASP A 1 100 ? 24.456 0.603 -7.725 1.00 50.19 100 ASP A N 1
ATOM 821 C CA . ASP A 1 100 ? 25.003 0.085 -6.468 1.00 50.19 100 ASP A CA 1
ATOM 822 C C . ASP A 1 100 ? 25.564 -1.349 -6.577 1.00 50.19 100 ASP A C 1
ATOM 824 O O . ASP A 1 100 ? 26.380 -1.742 -5.752 1.00 50.19 100 ASP A O 1
ATOM 828 N N . LEU A 1 101 ? 25.186 -2.123 -7.605 1.00 51.06 101 LEU A N 1
ATOM 829 C CA . LEU A 1 101 ? 25.613 -3.523 -7.795 1.00 51.06 101 LEU A CA 1
ATOM 830 C C . LEU A 1 101 ? 26.784 -3.693 -8.779 1.00 51.06 101 LEU A C 1
ATOM 832 O O . LEU A 1 101 ? 27.336 -4.785 -8.888 1.00 51.06 101 LEU A O 1
ATOM 836 N N . ARG A 1 102 ? 27.120 -2.657 -9.560 1.00 45.50 102 ARG A N 1
ATOM 837 C CA . ARG A 1 102 ? 27.989 -2.769 -10.747 1.00 45.50 102 ARG A CA 1
ATOM 838 C C . ARG A 1 102 ? 29.418 -2.264 -10.561 1.00 45.50 102 ARG A C 1
ATOM 840 O O . ARG A 1 102 ? 30.107 -2.184 -11.570 1.00 45.50 102 ARG A O 1
ATOM 847 N N . ASP A 1 103 ? 29.857 -1.900 -9.354 1.00 52.12 103 ASP A N 1
ATOM 848 C CA . ASP A 1 103 ? 31.266 -1.556 -9.101 1.00 52.12 103 ASP A CA 1
ATOM 849 C C . ASP A 1 103 ? 32.073 -2.845 -8.870 1.00 52.12 103 ASP A C 1
ATOM 851 O O . ASP A 1 103 ? 32.075 -3.365 -7.754 1.00 52.12 103 ASP A O 1
ATOM 855 N N . PRO A 1 104 ? 32.738 -3.403 -9.899 1.00 45.75 104 PRO A N 1
ATOM 856 C CA . PRO A 1 104 ? 33.439 -4.677 -9.798 1.00 45.75 104 PRO A CA 1
ATOM 857 C C . PRO A 1 104 ? 34.815 -4.510 -9.133 1.00 45.75 104 PRO A C 1
ATOM 859 O O . PRO A 1 104 ? 35.478 -5.503 -8.865 1.00 45.75 104 PRO A O 1
ATOM 862 N N . ASN A 1 105 ? 35.252 -3.264 -8.896 1.00 46.91 105 ASN A N 1
ATOM 863 C CA . ASN A 1 105 ? 36.523 -2.927 -8.256 1.00 46.91 105 ASN A CA 1
ATOM 864 C C . ASN A 1 105 ? 36.362 -2.662 -6.754 1.00 46.91 105 ASN A C 1
ATOM 866 O O . ASN A 1 105 ? 37.359 -2.514 -6.047 1.00 46.91 105 ASN A O 1
ATOM 870 N N . LYS A 1 106 ? 35.125 -2.605 -6.247 1.00 50.78 106 LYS A N 1
ATOM 871 C CA . LYS A 1 106 ? 34.876 -2.795 -4.822 1.00 50.78 106 LYS A CA 1
ATOM 872 C C . LYS A 1 106 ? 34.904 -4.285 -4.548 1.00 50.78 106 LYS A C 1
ATOM 874 O O . LYS A 1 106 ? 33.891 -4.971 -4.652 1.00 50.78 106 LYS A O 1
ATOM 879 N N . ASP A 1 107 ? 36.089 -4.765 -4.200 1.00 45.53 107 ASP A N 1
ATOM 880 C CA . ASP A 1 107 ? 36.254 -6.072 -3.591 1.00 45.53 107 ASP A CA 1
ATOM 881 C C . ASP A 1 107 ? 35.499 -6.066 -2.253 1.00 45.53 107 ASP A C 1
ATOM 883 O O . ASP A 1 107 ? 36.006 -5.665 -1.208 1.00 45.53 107 ASP A O 1
ATOM 887 N N . TYR A 1 108 ? 34.235 -6.486 -2.283 1.00 51.66 108 TYR A N 1
ATOM 888 C CA . TYR A 1 108 ? 33.455 -6.773 -1.078 1.00 51.66 108 TYR A CA 1
ATOM 889 C C . TYR A 1 108 ? 33.965 -8.047 -0.372 1.00 51.66 108 TYR A C 1
ATOM 891 O O . TYR A 1 108 ? 33.351 -8.492 0.592 1.00 51.66 108 TYR A O 1
ATOM 899 N N . SER A 1 109 ? 35.069 -8.640 -0.849 1.00 42.72 109 SER A N 1
ATOM 900 C CA . SER A 1 109 ? 35.597 -9.933 -0.416 1.00 42.72 109 SER A CA 1
ATOM 901 C C . SER A 1 109 ? 36.699 -9.869 0.656 1.00 42.72 109 SER A C 1
ATOM 903 O O . SER A 1 109 ? 36.984 -10.902 1.255 1.00 42.72 109 SER A O 1
ATOM 905 N N . GLU A 1 110 ? 37.263 -8.696 0.985 1.00 42.88 110 GLU A N 1
ATOM 906 C CA . GLU A 1 110 ? 38.377 -8.599 1.959 1.00 42.88 110 GLU A CA 1
ATOM 907 C C . GLU A 1 110 ? 38.066 -7.862 3.275 1.00 42.88 110 GLU A C 1
ATOM 909 O O . GLU A 1 110 ? 38.928 -7.753 4.145 1.00 42.88 110 GLU A O 1
ATOM 914 N N . SER A 1 111 ? 36.823 -7.432 3.499 1.00 41.72 111 SER A N 1
ATOM 915 C CA . SER A 1 111 ? 36.355 -7.111 4.854 1.00 41.72 111 SER A CA 1
ATOM 916 C C . SER A 1 111 ? 35.530 -8.282 5.367 1.00 41.72 111 SER A C 1
ATOM 918 O O . SER A 1 111 ? 34.319 -8.354 5.159 1.00 41.72 111 SER A O 1
ATOM 920 N N . SER A 1 112 ? 36.206 -9.218 6.026 1.00 45.62 112 SER A N 1
ATOM 921 C CA . SER A 1 112 ? 35.635 -10.444 6.581 1.00 45.62 112 SER A CA 1
ATOM 922 C C . SER A 1 112 ? 34.639 -10.239 7.731 1.00 45.62 112 SER A C 1
ATOM 924 O O . SER A 1 112 ? 34.379 -11.209 8.423 1.00 45.62 112 SER A O 1
ATOM 926 N N . ASP A 1 113 ? 34.075 -9.043 7.947 1.00 42.00 113 ASP A N 1
ATOM 927 C CA . ASP A 1 113 ? 33.069 -8.806 9.000 1.00 42.00 113 ASP A CA 1
ATOM 928 C C . ASP A 1 113 ? 32.054 -7.672 8.722 1.00 42.00 113 ASP A C 1
ATOM 930 O O . ASP A 1 113 ? 31.175 -7.441 9.547 1.00 42.00 113 ASP A O 1
ATOM 934 N N . ASP A 1 114 ? 32.099 -6.975 7.578 1.00 37.75 114 ASP A N 1
ATOM 935 C CA . ASP A 1 114 ? 31.158 -5.867 7.290 1.00 37.75 114 ASP A CA 1
ATOM 936 C C . ASP A 1 114 ? 30.515 -5.969 5.892 1.00 37.75 114 ASP A C 1
ATOM 938 O O . ASP A 1 114 ? 30.188 -4.971 5.243 1.00 37.75 114 ASP A O 1
ATOM 942 N N . ILE A 1 115 ? 30.267 -7.195 5.422 1.00 41.19 115 ILE A N 1
ATOM 943 C CA . ILE A 1 115 ? 29.233 -7.400 4.405 1.00 41.19 115 ILE A CA 1
ATOM 944 C C . ILE A 1 115 ? 27.898 -7.231 5.124 1.00 41.19 115 ILE A C 1
ATOM 946 O O . ILE A 1 115 ? 27.582 -7.967 6.056 1.00 41.19 115 ILE A O 1
ATOM 950 N N . ILE A 1 116 ? 27.135 -6.225 4.697 1.00 42.75 116 ILE A N 1
ATOM 951 C CA . ILE A 1 116 ? 25.841 -5.809 5.249 1.00 42.75 116 ILE A CA 1
ATOM 952 C C . ILE A 1 116 ? 24.755 -6.846 4.892 1.00 42.75 116 ILE A C 1
ATOM 954 O O . ILE A 1 116 ? 23.753 -6.573 4.241 1.00 42.75 116 ILE A O 1
ATOM 958 N N . THR A 1 117 ? 24.974 -8.086 5.303 1.00 37.09 117 THR A N 1
ATOM 959 C CA . THR A 1 117 ? 23.934 -9.035 5.671 1.00 37.09 117 THR A CA 1
ATOM 960 C C . THR A 1 117 ? 23.577 -8.711 7.110 1.00 37.09 117 THR A C 1
ATOM 962 O O . THR A 1 117 ? 24.489 -8.591 7.922 1.00 37.09 117 THR A O 1
ATOM 965 N N . GLY A 1 118 ? 22.293 -8.543 7.428 1.00 34.69 118 GLY A N 1
ATOM 966 C CA . GLY A 1 118 ? 21.815 -8.257 8.782 1.00 34.69 118 GLY A CA 1
ATOM 967 C C . GLY A 1 118 ? 22.427 -9.194 9.826 1.00 34.69 118 GLY A C 1
ATOM 968 O O . GLY A 1 118 ? 21.924 -10.288 10.074 1.00 34.69 118 GLY A O 1
ATOM 969 N N . SER A 1 119 ? 23.532 -8.747 10.419 1.00 33.75 119 SER A N 1
ATOM 970 C CA . SER A 1 119 ? 24.133 -9.310 11.613 1.00 33.75 119 SER A CA 1
ATOM 971 C C . SER A 1 119 ? 23.259 -8.892 12.784 1.00 33.75 119 SER A C 1
ATOM 973 O O . SER A 1 119 ? 22.804 -7.748 12.854 1.00 33.75 119 SER A O 1
ATOM 975 N N . LYS A 1 120 ? 23.014 -9.835 13.693 1.00 43.03 120 LYS A N 1
ATOM 976 C CA . LYS A 1 120 ? 22.089 -9.721 14.828 1.00 43.03 120 LYS A CA 1
ATOM 977 C C . LYS A 1 120 ? 22.410 -8.586 15.817 1.00 43.03 120 LYS A C 1
ATOM 979 O O . LYS A 1 120 ? 21.620 -8.393 16.730 1.00 43.03 120 LYS A O 1
ATOM 984 N N . ASP A 1 121 ? 23.493 -7.832 15.611 1.00 42.94 121 ASP A N 1
ATOM 985 C CA . ASP A 1 121 ? 23.978 -6.800 16.536 1.00 42.94 121 ASP A CA 1
ATOM 986 C C . ASP A 1 121 ? 24.181 -5.391 15.926 1.00 42.94 121 ASP A C 1
ATOM 988 O O . ASP A 1 121 ? 24.825 -4.545 16.550 1.00 42.94 121 ASP A O 1
ATOM 992 N N . ARG A 1 122 ? 23.644 -5.062 14.735 1.00 39.12 122 ARG A N 1
ATOM 993 C CA . ARG A 1 122 ? 23.676 -3.667 14.221 1.00 39.12 122 ARG A CA 1
ATOM 994 C C . ARG A 1 122 ? 22.362 -3.216 13.571 1.00 39.12 122 ARG A C 1
ATOM 996 O O . ARG A 1 122 ? 22.164 -3.350 12.368 1.00 39.12 122 ARG A O 1
ATOM 1003 N N . ASP A 1 123 ? 21.536 -2.538 14.360 1.00 40.75 123 ASP A N 1
ATOM 1004 C CA . ASP A 1 123 ? 20.242 -1.929 14.002 1.00 40.75 123 ASP A CA 1
ATOM 1005 C C . ASP A 1 123 ? 20.272 -0.770 12.967 1.00 40.75 123 ASP A C 1
ATOM 1007 O O . ASP A 1 123 ? 19.269 -0.078 12.802 1.00 40.75 123 ASP A O 1
ATOM 1011 N N . ILE A 1 124 ? 21.385 -0.473 12.275 1.00 42.81 124 ILE A N 1
ATOM 1012 C CA . ILE A 1 124 ? 21.559 0.867 11.652 1.00 42.81 124 ILE A CA 1
ATOM 1013 C C . ILE A 1 124 ? 21.771 0.880 10.127 1.00 42.81 124 ILE A C 1
ATOM 1015 O O . ILE A 1 124 ? 21.622 1.930 9.506 1.00 42.81 124 ILE A O 1
ATOM 1019 N N . TYR A 1 125 ? 22.002 -0.250 9.457 1.00 43.69 125 TYR A N 1
ATOM 1020 C CA . TYR A 1 125 ? 22.146 -0.245 7.995 1.00 43.69 125 TYR A CA 1
ATOM 1021 C C . TYR A 1 125 ? 21.333 -1.365 7.357 1.00 43.69 125 TYR A C 1
ATOM 1023 O O . TYR A 1 125 ? 21.850 -2.437 7.087 1.00 43.69 125 TYR A O 1
ATOM 1031 N N . PHE A 1 126 ? 20.057 -1.095 7.073 1.00 47.50 126 PHE A N 1
ATOM 1032 C CA . PHE A 1 126 ? 19.347 -1.801 6.005 1.00 47.50 126 PHE A CA 1
ATOM 1033 C C . PHE A 1 126 ? 19.753 -1.155 4.668 1.00 47.50 126 PHE A C 1
ATOM 1035 O O . PHE A 1 126 ? 19.343 -0.015 4.402 1.00 47.50 126 PHE A O 1
ATOM 1042 N N . PRO A 1 127 ? 20.573 -1.815 3.827 1.00 54.31 127 PRO A N 1
ATOM 1043 C CA . PRO A 1 127 ? 21.005 -1.268 2.552 1.00 54.31 127 PRO A CA 1
ATOM 1044 C C . PRO A 1 127 ? 19.946 -1.640 1.513 1.00 54.31 127 PRO A C 1
ATOM 1046 O O . PRO A 1 127 ? 20.037 -2.658 0.838 1.00 54.31 127 PRO A O 1
ATOM 1049 N N . GLY A 1 128 ? 18.877 -0.855 1.426 1.00 70.75 128 GLY A N 1
ATOM 1050 C CA . GLY A 1 128 ? 17.775 -1.188 0.531 1.00 70.75 128 GLY A CA 1
ATOM 1051 C C . GLY A 1 128 ? 17.078 0.033 -0.028 1.00 70.75 128 GLY A C 1
ATOM 1052 O O . GLY A 1 128 ? 16.857 1.026 0.668 1.00 70.75 128 GLY A O 1
ATOM 1053 N N . TRP A 1 129 ? 16.703 -0.065 -1.300 1.00 84.31 129 TRP A N 1
ATOM 1054 C CA . TRP A 1 129 ? 15.632 0.752 -1.848 1.00 84.31 129 TRP A CA 1
ATOM 1055 C C . TRP A 1 129 ? 14.331 0.345 -1.168 1.00 84.31 129 TRP A C 1
ATOM 1057 O O . TRP A 1 129 ? 14.009 -0.841 -1.114 1.00 84.31 129 TRP A O 1
ATOM 1067 N N . GLN A 1 130 ? 13.596 1.317 -0.645 1.00 90.62 130 GLN A N 1
ATOM 1068 C CA . GLN A 1 130 ? 12.346 1.094 0.068 1.00 90.62 130 GLN A CA 1
ATOM 1069 C C . GLN A 1 130 ? 11.212 1.874 -0.570 1.00 90.62 130 GLN A C 1
ATOM 1071 O O . GLN A 1 130 ? 11.419 2.984 -1.057 1.00 90.62 130 GLN A O 1
ATOM 1076 N N . ILE A 1 131 ? 10.015 1.304 -0.516 1.00 92.44 131 ILE A N 1
ATOM 1077 C CA . ILE A 1 131 ? 8.780 1.903 -1.004 1.00 92.44 131 ILE A CA 1
ATOM 1078 C C . ILE A 1 131 ? 7.728 1.937 0.099 1.00 92.44 131 ILE A C 1
ATOM 1080 O O . ILE A 1 131 ? 7.567 0.967 0.835 1.00 92.44 131 ILE A O 1
ATOM 1084 N N . TRP A 1 132 ? 7.000 3.045 0.212 1.00 95.19 132 TRP A N 1
ATOM 1085 C CA . TRP A 1 132 ? 5.800 3.137 1.042 1.00 95.19 132 TRP A CA 1
ATOM 1086 C C . TRP A 1 132 ? 4.714 3.957 0.351 1.00 95.19 132 TRP A C 1
ATOM 1088 O O . TRP A 1 132 ? 4.976 4.637 -0.643 1.00 95.19 132 TRP A O 1
ATOM 1098 N N . ALA A 1 133 ? 3.489 3.881 0.869 1.00 95.06 133 ALA A N 1
ATOM 1099 C CA . ALA A 1 133 ? 2.375 4.677 0.374 1.00 95.06 133 ALA A CA 1
ATOM 1100 C C . ALA A 1 133 ? 1.656 5.397 1.511 1.00 95.06 133 ALA A C 1
ATOM 1102 O O . ALA A 1 133 ? 1.534 4.874 2.617 1.00 95.06 133 ALA A O 1
ATOM 1103 N N . GLU A 1 134 ? 1.145 6.580 1.212 1.00 93.06 134 GLU A N 1
ATOM 1104 C CA . GLU A 1 134 ? 0.367 7.423 2.112 1.00 93.06 134 GLU A CA 1
ATOM 1105 C C . GLU A 1 134 ? -0.978 7.717 1.450 1.00 93.06 134 GLU A C 1
ATOM 1107 O O . GLU A 1 134 ? -1.042 8.085 0.273 1.00 93.06 134 GLU A O 1
ATOM 1112 N N . LEU A 1 135 ? -2.069 7.547 2.192 1.00 91.75 135 LEU A N 1
ATOM 1113 C CA . LEU A 1 135 ? -3.413 7.861 1.723 1.00 91.75 135 LEU A CA 1
ATOM 1114 C C . LEU A 1 135 ? -3.938 9.092 2.456 1.00 91.75 135 LEU A C 1
ATOM 1116 O O . LEU A 1 135 ? -3.682 9.286 3.644 1.00 91.75 135 LEU A O 1
ATOM 1120 N N . VAL A 1 136 ? -4.749 9.898 1.767 1.00 86.75 136 VAL A N 1
ATOM 1121 C CA . VAL A 1 136 ? -5.486 11.012 2.391 1.00 86.75 136 VAL A CA 1
ATOM 1122 C C . VAL A 1 136 ? -6.705 10.444 3.123 1.00 86.75 136 VAL A C 1
ATOM 1124 O O . VAL A 1 136 ? -7.856 10.587 2.714 1.00 86.75 136 VAL A O 1
ATOM 1127 N N . ALA A 1 137 ? -6.420 9.699 4.185 1.00 87.31 137 ALA A N 1
ATOM 1128 C CA . ALA A 1 137 ? -7.375 9.038 5.053 1.00 87.31 137 ALA A CA 1
ATOM 1129 C C . ALA A 1 137 ? -6.758 8.847 6.441 1.00 87.31 137 ALA A C 1
ATOM 1131 O O . ALA A 1 137 ? -5.544 8.942 6.630 1.00 87.31 137 ALA A O 1
ATOM 1132 N N . ARG A 1 138 ? -7.612 8.564 7.420 1.00 85.69 138 ARG A N 1
ATOM 1133 C CA . ARG A 1 138 ? -7.197 8.232 8.777 1.00 85.69 138 ARG A CA 1
ATOM 1134 C C . ARG A 1 138 ? -7.673 6.830 9.123 1.00 85.69 138 ARG A C 1
ATOM 1136 O O . ARG A 1 138 ? -8.797 6.465 8.781 1.00 85.69 138 ARG A O 1
ATOM 1143 N N . LYS A 1 139 ? -6.826 6.073 9.813 1.00 86.00 139 LYS A N 1
ATOM 1144 C CA . LYS A 1 139 ? -7.160 4.763 10.366 1.00 86.00 139 LYS A CA 1
ATOM 1145 C C . LYS A 1 139 ? -7.463 4.910 11.845 1.00 86.00 139 LYS A C 1
ATOM 1147 O O . LYS A 1 139 ? -6.688 5.516 12.583 1.00 86.00 139 LYS A O 1
ATOM 1152 N N . THR A 1 140 ? -8.574 4.329 12.274 1.00 86.56 140 THR A N 1
ATOM 1153 C CA . THR A 1 140 ? -8.898 4.197 13.692 1.00 86.56 140 THR A CA 1
ATOM 1154 C C . THR A 1 140 ? -8.279 2.907 14.216 1.00 86.56 140 THR A C 1
ATOM 1156 O O . THR A 1 140 ? -8.613 1.821 13.745 1.00 86.56 140 THR A O 1
ATOM 1159 N N . ILE A 1 141 ? -7.366 3.026 15.176 1.00 86.25 141 ILE A N 1
ATOM 1160 C CA . ILE A 1 141 ? -6.731 1.901 15.860 1.00 86.25 141 ILE A CA 1
ATOM 1161 C C . ILE A 1 141 ? -7.334 1.802 17.254 1.00 86.25 141 ILE A C 1
ATOM 1163 O O . ILE A 1 141 ? -7.323 2.766 18.016 1.00 86.25 141 ILE A O 1
ATOM 1167 N N . VAL A 1 142 ? -7.864 0.624 17.577 1.00 87.69 142 VAL A N 1
ATOM 1168 C CA . VAL A 1 142 ? -8.336 0.296 18.923 1.00 87.69 142 VAL A CA 1
ATOM 1169 C C . VAL A 1 142 ? -7.281 -0.587 19.578 1.00 87.69 142 VAL A C 1
ATOM 1171 O O . VAL A 1 142 ? -7.102 -1.741 19.192 1.00 87.69 142 VAL A O 1
ATOM 1174 N N . THR A 1 143 ? -6.574 -0.035 20.557 1.00 89.12 143 THR A N 1
ATOM 1175 C CA . THR A 1 143 ? -5.564 -0.745 21.341 1.00 89.12 143 THR A CA 1
ATOM 1176 C C . THR A 1 143 ? -6.197 -1.237 22.630 1.00 89.12 143 THR A C 1
ATOM 1178 O O . THR A 1 143 ? -6.771 -0.454 23.386 1.00 89.12 143 THR A O 1
ATOM 1181 N N . TYR A 1 144 ? -6.084 -2.535 22.891 1.00 89.25 144 TYR A N 1
ATOM 1182 C CA . TYR A 1 144 ? -6.533 -3.144 24.136 1.00 89.25 144 TYR A CA 1
ATOM 1183 C C . TYR A 1 144 ? -5.334 -3.300 25.066 1.00 89.25 144 TYR A C 1
ATOM 1185 O O . TYR A 1 144 ? -4.399 -4.042 24.765 1.00 89.25 144 TYR A O 1
ATOM 1193 N N . THR A 1 145 ? -5.359 -2.594 26.190 1.00 90.00 145 THR A N 1
ATOM 1194 C CA . THR A 1 145 ? -4.307 -2.636 27.206 1.00 90.00 145 THR A CA 1
ATOM 1195 C C . THR A 1 145 ? -4.854 -3.311 28.447 1.00 90.00 145 THR A C 1
ATOM 1197 O O . THR A 1 145 ? -5.960 -3.022 28.896 1.00 90.00 145 THR A O 1
ATOM 1200 N N . THR A 1 146 ? -4.077 -4.226 29.013 1.00 91.31 146 THR A N 1
ATOM 1201 C CA . THR A 1 146 ? -4.400 -4.809 30.314 1.00 91.31 146 THR A CA 1
ATOM 1202 C C . THR A 1 146 ? -3.680 -3.987 31.365 1.00 91.31 146 THR A C 1
ATOM 1204 O O . THR A 1 146 ? -2.452 -3.915 31.341 1.00 91.31 146 THR A O 1
ATOM 1207 N N . GLN A 1 147 ? -4.429 -3.330 32.246 1.00 91.88 147 GLN A N 1
ATOM 1208 C CA . GLN A 1 147 ? -3.851 -2.544 33.330 1.00 91.88 147 GLN A CA 1
ATOM 1209 C C . GLN A 1 147 ? -4.166 -3.203 34.675 1.00 91.88 147 GLN A C 1
ATOM 1211 O O . GLN A 1 147 ? -5.317 -3.596 34.900 1.00 91.88 147 GLN A O 1
ATOM 1216 N N . PRO A 1 148 ? -3.169 -3.329 35.571 1.00 89.62 148 PRO A N 1
ATOM 1217 C CA . PRO A 1 148 ? -3.425 -3.727 36.941 1.00 89.62 148 PRO A CA 1
ATOM 1218 C C . PRO A 1 148 ? -4.204 -2.604 37.625 1.00 89.62 148 PRO A C 1
ATOM 1220 O O . PRO A 1 148 ? -3.728 -1.475 37.729 1.00 89.62 148 PRO A O 1
ATOM 1223 N N . VAL A 1 149 ? -5.411 -2.911 38.079 1.00 89.44 149 VAL A N 1
ATOM 1224 C CA . VAL A 1 149 ? -6.234 -2.005 38.873 1.00 89.44 149 VAL A CA 1
ATOM 1225 C C . VAL A 1 149 ? -6.378 -2.619 40.253 1.00 89.44 149 VAL A C 1
ATOM 1227 O O . VAL A 1 149 ? -6.800 -3.768 40.404 1.00 89.44 149 VAL A O 1
ATOM 1230 N N . THR A 1 150 ? -6.009 -1.847 41.267 1.00 85.62 150 THR A N 1
ATOM 1231 C CA . THR A 1 150 ? -6.269 -2.193 42.659 1.00 85.62 150 THR A CA 1
ATOM 1232 C C . THR A 1 150 ? -7.764 -2.058 42.902 1.00 85.62 150 THR A C 1
ATOM 1234 O O . THR A 1 150 ? -8.309 -0.955 42.837 1.00 85.62 150 THR A O 1
ATOM 1237 N N . VAL A 1 151 ? -8.438 -3.181 43.132 1.00 81.62 151 VAL A N 1
ATOM 1238 C CA . VAL A 1 151 ? -9.876 -3.189 43.413 1.00 81.62 151 VAL A CA 1
ATOM 1239 C C . VAL A 1 151 ? -10.063 -3.219 44.924 1.00 81.62 151 VAL A C 1
ATOM 1241 O O . VAL A 1 151 ? -9.329 -3.946 45.605 1.00 81.62 151 VAL A O 1
ATOM 1244 N N . PRO 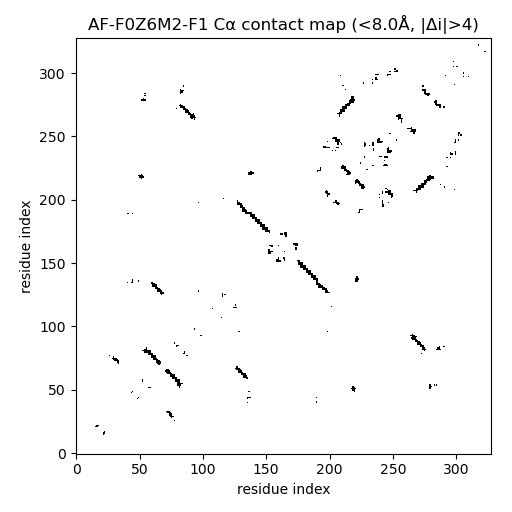A 1 152 ? -11.030 -2.463 45.471 1.00 77.06 152 PRO A N 1
ATOM 1245 C CA . PRO A 1 152 ? -11.496 -2.745 46.814 1.00 77.06 152 PRO A CA 1
ATOM 1246 C C . PRO A 1 152 ? -11.974 -4.201 46.901 1.00 77.06 152 PRO A C 1
ATOM 1248 O O . PRO A 1 152 ? -12.536 -4.759 45.957 1.00 77.06 152 PRO A O 1
ATOM 1251 N N . CYS A 1 153 ? -11.703 -4.801 48.048 1.00 74.81 153 CYS A N 1
ATOM 1252 C CA . CYS A 1 153 ? -12.270 -6.058 48.519 1.00 74.81 153 CYS A CA 1
ATOM 1253 C C . CYS A 1 153 ? -13.792 -6.176 48.268 1.00 74.81 153 CYS A C 1
ATOM 1255 O O . CYS A 1 153 ? -14.540 -5.196 48.314 1.00 74.81 153 CYS A O 1
ATOM 1257 N N . GLU A 1 154 ? -14.250 -7.404 48.019 1.00 73.38 154 GLU A N 1
ATOM 1258 C CA . GLU A 1 154 ? -15.677 -7.738 47.970 1.00 73.38 154 GLU A CA 1
ATOM 1259 C C . GLU A 1 154 ? -16.086 -8.424 49.274 1.00 73.38 154 GLU A C 1
ATOM 1261 O O . GLU A 1 154 ? -15.449 -9.395 49.687 1.00 73.38 154 GLU A O 1
ATOM 1266 N N . VAL A 1 155 ? -17.164 -7.940 49.891 1.00 71.38 155 VAL A N 1
ATOM 1267 C CA . VAL A 1 155 ? -17.844 -8.595 51.016 1.00 71.38 155 VAL A CA 1
ATOM 1268 C C . VAL A 1 155 ? -19.225 -9.002 50.508 1.00 71.38 155 VAL A C 1
ATOM 1270 O O . VAL A 1 155 ? -19.961 -8.173 49.977 1.00 71.38 155 VAL A O 1
ATOM 1273 N N . ASP A 1 156 ? -19.543 -10.298 50.565 1.00 73.56 156 ASP A N 1
ATOM 1274 C CA . ASP A 1 156 ? -20.818 -10.868 50.092 1.00 73.56 156 ASP A CA 1
ATOM 1275 C C . ASP A 1 156 ? -21.197 -10.519 48.635 1.00 73.56 156 ASP A C 1
ATOM 1277 O O . ASP A 1 156 ? -22.369 -10.377 48.283 1.00 73.56 156 ASP A O 1
ATOM 1281 N N . GLY A 1 157 ? -20.197 -10.390 47.756 1.00 67.88 157 GLY A N 1
ATOM 1282 C CA . GLY A 1 157 ? -20.397 -10.058 46.338 1.00 67.88 157 GLY A CA 1
ATOM 1283 C C . GLY A 1 157 ? -20.705 -8.581 46.070 1.00 67.88 157 GLY A C 1
ATOM 1284 O O . GLY A 1 15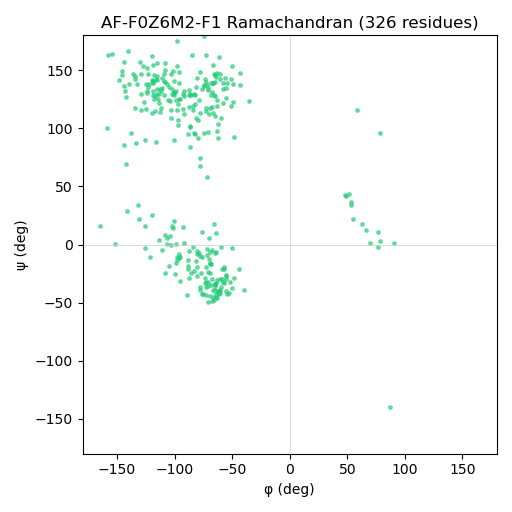7 ? -21.071 -8.224 44.949 1.00 67.88 157 GLY A O 1
ATOM 1285 N N . VAL A 1 158 ? -20.554 -7.715 47.077 1.00 70.88 158 VAL A N 1
ATOM 1286 C CA . VAL A 1 158 ? -20.677 -6.261 46.949 1.00 70.88 158 VAL A CA 1
ATOM 1287 C C . VAL A 1 158 ? -19.303 -5.628 47.157 1.00 70.88 158 VAL A C 1
ATOM 1289 O O . VAL A 1 158 ? -18.586 -5.949 48.104 1.00 70.88 158 VAL A O 1
ATOM 1292 N N . ARG A 1 159 ? -18.916 -4.717 46.254 1.00 67.94 159 ARG A N 1
ATOM 1293 C CA . ARG A 1 159 ? -17.702 -3.905 46.421 1.00 67.94 159 ARG A CA 1
ATOM 1294 C C . ARG A 1 159 ? -17.871 -3.026 47.650 1.00 67.94 159 ARG A C 1
ATOM 1296 O O . ARG A 1 159 ? -18.780 -2.197 47.662 1.00 67.94 159 ARG A O 1
ATOM 1303 N N . SER A 1 160 ? -16.998 -3.200 48.635 1.00 65.94 160 SER A N 1
ATOM 1304 C CA . SER A 1 160 ? -17.071 -2.435 49.873 1.00 65.94 160 SER A CA 1
ATOM 1305 C C . SER A 1 160 ? -15.911 -1.457 50.010 1.00 65.94 160 SER A C 1
ATOM 1307 O O . SER A 1 160 ? -14.782 -1.734 49.601 1.00 65.94 160 SER A O 1
ATOM 1309 N N . ASP A 1 161 ? -16.194 -0.287 50.576 1.00 59.66 161 ASP A N 1
ATOM 1310 C CA . ASP A 1 161 ? -15.167 0.685 50.918 1.00 59.66 161 ASP A CA 1
ATOM 1311 C C . ASP A 1 161 ? -14.254 0.107 52.007 1.00 59.66 161 ASP A C 1
ATOM 1313 O O . ASP A 1 161 ? -14.675 -0.617 52.907 1.00 59.66 161 ASP A O 1
ATOM 1317 N N . ALA A 1 162 ? -12.976 0.471 51.931 1.00 60.22 162 ALA A N 1
ATOM 1318 C CA . ALA A 1 162 ? -11.834 -0.127 52.621 1.00 60.22 162 ALA A CA 1
ATOM 1319 C C . ALA A 1 162 ? -12.004 -0.468 54.127 1.00 60.22 162 ALA A C 1
ATOM 1321 O O . ALA A 1 162 ? -11.261 -1.297 54.643 1.00 60.22 162 ALA A O 1
ATOM 1322 N N . LYS A 1 163 ? -12.962 0.138 54.844 1.00 63.97 163 LYS A N 1
ATOM 1323 C CA . LYS A 1 163 ? -13.211 -0.122 56.272 1.00 63.97 163 LYS A CA 1
ATOM 1324 C C . LYS A 1 163 ? -13.878 -1.467 56.573 1.00 63.97 163 LYS A C 1
ATOM 1326 O O . LYS A 1 163 ? -13.572 -2.032 57.614 1.00 63.97 163 LYS A O 1
ATOM 1331 N N . GLU A 1 164 ? -14.746 -1.995 55.710 1.00 63.22 164 GLU A N 1
ATOM 1332 C CA . GLU A 1 164 ? -15.445 -3.271 55.994 1.00 63.22 164 GLU A CA 1
ATOM 1333 C C . GLU A 1 164 ? -14.564 -4.504 55.746 1.00 63.22 164 GLU A C 1
ATOM 1335 O O . GLU A 1 164 ? -14.930 -5.625 56.084 1.00 63.22 164 GLU A O 1
ATOM 1340 N N . CYS A 1 165 ? -13.378 -4.296 55.177 1.00 64.94 165 CYS A N 1
ATOM 1341 C CA . CYS A 1 165 ? -12.431 -5.356 54.839 1.00 64.94 165 CYS A CA 1
ATOM 1342 C C . CYS A 1 165 ? -11.215 -5.406 55.757 1.00 64.94 165 CYS A C 1
ATOM 1344 O O . CYS A 1 165 ? -10.277 -6.164 55.506 1.00 64.94 165 CYS A O 1
ATOM 1346 N N . GLN A 1 166 ? -11.213 -4.585 56.805 1.00 69.19 166 GLN A N 1
ATOM 1347 C CA . GLN A 1 166 ? -10.329 -4.782 57.940 1.00 69.19 166 GLN A CA 1
ATOM 1348 C C . GLN A 1 166 ? -11.021 -5.733 58.914 1.00 69.19 166 GLN A C 1
ATOM 1350 O O . GLN A 1 166 ? -12.176 -5.524 59.279 1.00 69.19 166 GLN A O 1
ATOM 1355 N N . ALA A 1 167 ? -10.317 -6.782 59.342 1.00 66.06 167 ALA A N 1
ATOM 1356 C CA . ALA A 1 167 ? -10.793 -7.606 60.446 1.00 66.06 167 ALA A CA 1
ATOM 1357 C C . ALA A 1 167 ? -10.993 -6.715 61.687 1.00 66.06 167 ALA A C 1
ATOM 1359 O O . ALA A 1 167 ? -10.121 -5.898 61.994 1.00 66.06 167 ALA A O 1
ATOM 1360 N N . GLU A 1 168 ? -12.124 -6.856 62.388 1.00 67.75 168 GLU A N 1
ATOM 1361 C CA . GLU A 1 168 ? -12.400 -6.090 63.611 1.00 67.75 168 GLU A CA 1
ATOM 1362 C C . GLU A 1 168 ? -11.221 -6.207 64.594 1.00 67.75 168 GLU A C 1
ATOM 1364 O O . GLU A 1 168 ? -10.861 -7.300 65.031 1.00 67.75 168 GLU A O 1
ATOM 1369 N N . GLY A 1 169 ? -10.601 -5.068 64.923 1.00 74.94 169 GLY A N 1
ATOM 1370 C CA . GLY A 1 169 ? -9.457 -4.988 65.839 1.00 74.94 169 GLY A CA 1
ATOM 1371 C C . GLY A 1 169 ? -8.068 -5.102 65.196 1.00 74.94 169 GLY A C 1
ATOM 1372 O O . GLY A 1 169 ? -7.079 -5.045 65.923 1.00 74.94 169 GLY A O 1
ATOM 1373 N N . SER A 1 170 ? -7.965 -5.231 63.869 1.00 69.75 170 SER A N 1
ATOM 1374 C CA . SER A 1 170 ? -6.684 -5.188 63.152 1.00 69.75 170 SER A CA 1
ATOM 1375 C C . SER A 1 170 ? -6.271 -3.750 62.818 1.00 69.75 170 SER A C 1
ATOM 1377 O O . SER A 1 170 ? -7.041 -3.000 62.221 1.00 69.75 170 SER A O 1
ATOM 1379 N N . GLU A 1 171 ? -5.037 -3.370 63.164 1.00 73.19 171 GLU A N 1
ATOM 1380 C CA . GLU A 1 171 ? -4.410 -2.121 62.697 1.00 73.19 171 GLU A CA 1
ATOM 1381 C C . GLU A 1 171 ? -3.830 -2.248 61.273 1.00 73.19 171 GLU A C 1
ATOM 1383 O O . GLU A 1 171 ? -3.359 -1.259 60.706 1.00 73.19 171 GLU A O 1
ATOM 1388 N N . GLU A 1 172 ? -3.850 -3.443 60.670 1.00 68.00 172 GLU A N 1
ATOM 1389 C CA . GLU A 1 172 ? -3.290 -3.649 59.335 1.00 68.00 172 GLU A CA 1
ATOM 1390 C C . GLU A 1 172 ? -4.175 -3.020 58.248 1.00 68.00 172 GLU A C 1
ATOM 1392 O O . GLU A 1 172 ? -5.408 -3.094 58.316 1.00 68.00 172 GLU A O 1
ATOM 1397 N N . PRO A 1 173 ? -3.574 -2.388 57.223 1.00 65.25 173 PRO A N 1
ATOM 1398 C CA . PRO A 1 173 ? -4.325 -1.781 56.135 1.00 65.25 173 PRO A CA 1
ATOM 1399 C C . PRO A 1 173 ? -5.166 -2.837 55.390 1.00 65.25 173 PRO A C 1
ATOM 1401 O O . PRO A 1 173 ? -4.745 -3.988 55.267 1.00 65.25 173 PRO A O 1
ATOM 1404 N N . PRO A 1 174 ? -6.347 -2.459 54.872 1.00 64.94 174 PRO A N 1
ATOM 1405 C CA . PRO A 1 174 ? -7.259 -3.388 54.220 1.00 64.94 174 PRO A CA 1
ATOM 1406 C C . PRO A 1 174 ? -6.604 -4.094 53.035 1.00 64.94 174 PRO A C 1
ATOM 1408 O O . PRO A 1 174 ? -5.882 -3.483 52.241 1.00 64.94 174 PRO A O 1
ATOM 1411 N N . VAL A 1 175 ? -6.888 -5.392 52.909 1.00 72.81 175 VAL A N 1
ATOM 1412 C CA . VAL A 1 175 ? -6.328 -6.242 51.856 1.00 72.81 175 VAL A CA 1
ATOM 1413 C C . VAL A 1 175 ? -6.959 -5.856 50.523 1.00 72.81 175 VAL A C 1
ATOM 1415 O O . VAL A 1 175 ? -8.056 -6.286 50.173 1.00 72.81 175 VAL A O 1
ATOM 1418 N N . SER A 1 176 ? -6.262 -5.016 49.767 1.00 75.94 176 SER A N 1
ATOM 1419 C CA . SER A 1 176 ? -6.569 -4.803 48.357 1.00 75.94 176 SER A CA 1
ATOM 1420 C C . SER A 1 176 ? -5.971 -5.930 47.520 1.00 75.94 176 SER A C 1
ATOM 1422 O O . SER A 1 176 ? -4.864 -6.391 47.808 1.00 75.94 176 SER A O 1
ATOM 1424 N N . TYR A 1 177 ? -6.671 -6.354 46.470 1.00 78.56 177 TYR A N 1
ATOM 1425 C CA . TYR A 1 177 ? -6.110 -7.266 45.478 1.00 78.56 177 TYR A CA 1
ATOM 1426 C C . TYR A 1 177 ? -6.009 -6.568 44.123 1.00 78.56 177 TYR A C 1
ATOM 1428 O O . TYR A 1 177 ? -6.858 -5.767 43.722 1.00 78.56 177 TYR A O 1
ATOM 1436 N N . THR A 1 178 ? -4.925 -6.861 43.414 1.00 82.44 178 THR A N 1
ATOM 1437 C CA . THR A 1 178 ? -4.696 -6.350 42.067 1.00 82.44 178 THR A CA 1
ATOM 1438 C C . THR A 1 178 ? -5.414 -7.256 41.082 1.00 82.44 178 THR A C 1
ATOM 1440 O O . THR A 1 178 ? -5.095 -8.441 40.993 1.00 82.44 178 THR A O 1
ATOM 1443 N N . THR A 1 179 ? -6.363 -6.708 40.326 1.00 89.06 179 THR A N 1
ATOM 1444 C CA . THR A 1 179 ? -6.956 -7.408 39.183 1.00 89.06 179 THR A CA 1
ATOM 1445 C C 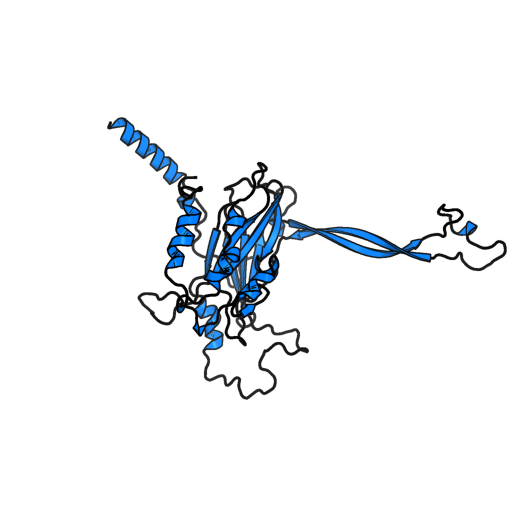. THR A 1 179 ? -6.490 -6.788 37.876 1.00 89.06 179 THR A C 1
ATOM 1447 O O . THR A 1 179 ? -6.125 -5.617 37.818 1.00 89.06 179 THR A O 1
ATOM 1450 N N . ASN A 1 180 ? -6.539 -7.569 36.807 1.00 90.12 180 ASN A N 1
ATOM 1451 C CA . ASN A 1 180 ? -6.249 -7.097 35.464 1.00 90.12 180 ASN A CA 1
ATOM 1452 C C . ASN A 1 180 ? -7.549 -6.632 34.804 1.00 90.12 180 ASN A C 1
ATOM 1454 O O . ASN A 1 180 ? -8.427 -7.446 34.520 1.00 90.12 180 ASN A O 1
ATOM 1458 N N . VAL A 1 181 ? -7.674 -5.329 34.550 1.00 91.31 181 VAL A N 1
ATOM 1459 C CA . VAL A 1 181 ? -8.812 -4.762 33.817 1.00 91.31 181 VAL A CA 1
ATOM 1460 C C . VAL A 1 181 ? -8.389 -4.503 32.376 1.00 91.31 181 VAL A C 1
ATOM 1462 O O . VAL A 1 181 ? -7.361 -3.873 32.117 1.00 91.31 181 VAL A O 1
ATOM 1465 N N . LEU A 1 182 ? -9.190 -4.997 31.432 1.00 92.88 182 LEU A N 1
ATOM 1466 C CA . LEU A 1 182 ? -9.026 -4.702 30.014 1.00 92.88 182 LEU A CA 1
ATOM 1467 C C . LEU A 1 182 ? -9.578 -3.300 29.730 1.00 92.88 182 LEU A C 1
ATOM 1469 O O . LEU A 1 182 ? -10.784 -3.081 29.834 1.00 92.88 182 LEU A O 1
ATOM 1473 N N . SER A 1 183 ? -8.713 -2.359 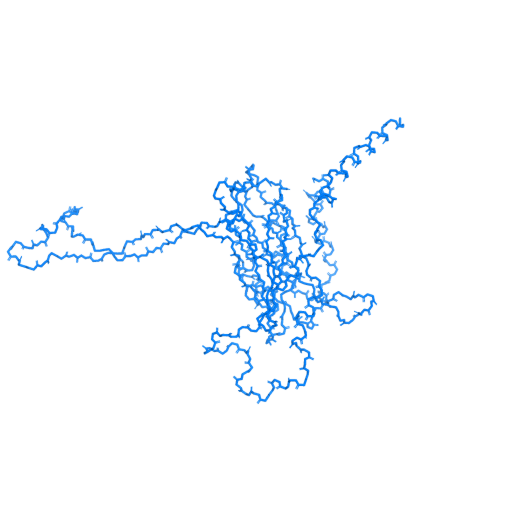29.362 1.00 91.56 183 SER A N 1
ATOM 1474 C CA . SER A 1 183 ? -9.100 -1.029 28.891 1.00 91.56 183 SER A CA 1
ATOM 1475 C C . SER A 1 183 ? -8.831 -0.905 27.393 1.00 91.56 183 SER A C 1
ATOM 1477 O O . SER A 1 183 ? -7.832 -1.416 26.883 1.00 91.56 183 SER A O 1
ATOM 1479 N N . ASN A 1 184 ? -9.728 -0.244 26.660 1.00 93.62 184 ASN A N 1
ATOM 1480 C CA . ASN A 1 184 ? -9.507 0.086 25.258 1.00 93.62 184 ASN A CA 1
ATOM 1481 C C . ASN A 1 184 ? -9.170 1.572 25.103 1.00 93.62 184 ASN A C 1
ATOM 1483 O O . ASN A 1 184 ? -9.808 2.441 25.690 1.00 93.62 184 ASN A O 1
ATOM 1487 N N . SER A 1 185 ? -8.167 1.862 24.284 1.00 92.19 185 SER A N 1
ATOM 1488 C CA . SER A 1 185 ? -7.855 3.209 23.819 1.00 92.19 185 SER A CA 1
ATOM 1489 C C . SER A 1 185 ? -8.074 3.255 22.317 1.00 92.19 185 SER A C 1
ATOM 1491 O O . SER A 1 185 ? -7.668 2.339 21.603 1.00 92.19 185 SER A O 1
ATOM 1493 N N . THR A 1 186 ? -8.754 4.293 21.839 1.00 90.94 186 THR A N 1
ATOM 1494 C CA . THR A 1 186 ? -8.987 4.496 20.409 1.00 90.94 186 THR A CA 1
ATOM 1495 C C . THR A 1 186 ? -8.199 5.709 19.954 1.00 90.94 186 THR A C 1
ATOM 1497 O O . THR A 1 186 ? -8.462 6.821 20.405 1.00 90.94 186 THR A O 1
ATOM 1500 N N . GLU A 1 187 ? -7.257 5.497 19.044 1.00 91.81 187 GLU A N 1
ATOM 1501 C CA . GLU A 1 187 ? -6.473 6.558 18.424 1.00 91.81 187 GLU A CA 1
ATOM 1502 C C . GLU A 1 187 ? -6.778 6.614 16.928 1.00 91.81 187 GLU A C 1
ATOM 1504 O O . GLU A 1 187 ? -7.047 5.599 16.283 1.00 91.81 187 GLU A O 1
ATOM 1509 N N . THR A 1 188 ? -6.767 7.818 16.365 1.00 85.38 188 THR A N 1
ATOM 1510 C CA . THR A 1 188 ? -6.938 8.023 14.929 1.00 85.38 188 THR A CA 1
ATOM 1511 C C . THR A 1 188 ? -5.633 8.555 14.357 1.00 85.38 188 THR A C 1
ATOM 1513 O O . THR A 1 188 ? -5.241 9.677 14.668 1.00 85.38 188 THR A O 1
ATOM 1516 N N . ILE A 1 189 ? -4.981 7.760 13.510 1.00 87.81 189 ILE A N 1
ATOM 1517 C CA . ILE A 1 189 ? -3.678 8.092 12.920 1.00 87.81 189 ILE A CA 1
ATOM 1518 C C . ILE A 1 189 ? -3.783 8.265 11.396 1.00 87.81 189 ILE A C 1
ATOM 1520 O O . ILE A 1 189 ? -4.702 7.711 10.782 1.00 87.81 189 ILE A O 1
ATOM 1524 N N . PRO A 1 190 ? -2.865 9.010 10.751 1.00 89.62 190 PRO A N 1
ATOM 1525 C CA . PRO A 1 190 ? -2.759 9.030 9.293 1.00 89.62 190 PRO A CA 1
ATOM 1526 C C . PRO A 1 190 ? -2.592 7.618 8.718 1.00 89.62 190 PRO A C 1
ATOM 1528 O O . PRO A 1 190 ? -1.872 6.790 9.280 1.00 89.62 190 PRO A O 1
ATOM 1531 N N . LEU A 1 191 ? -3.265 7.331 7.601 1.00 92.56 191 LEU A N 1
ATOM 1532 C CA . LEU A 1 191 ? -3.167 6.030 6.948 1.00 92.56 191 LEU A CA 1
ATOM 1533 C C . LEU A 1 191 ? -1.908 5.963 6.070 1.00 92.56 191 LEU A C 1
ATOM 1535 O O . LEU A 1 191 ? -1.919 6.358 4.901 1.00 92.56 191 LEU A O 1
ATOM 1539 N N . THR A 1 192 ? -0.843 5.416 6.648 1.00 94.00 192 THR A N 1
ATOM 1540 C CA . THR A 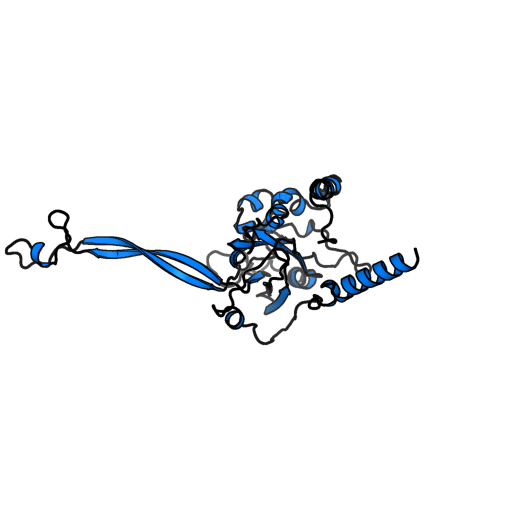1 192 ? 0.445 5.184 5.987 1.00 94.00 192 THR A CA 1
ATOM 1541 C C . THR A 1 192 ? 0.762 3.694 5.981 1.00 94.00 192 THR A C 1
ATOM 1543 O O . THR A 1 192 ? 0.720 3.038 7.021 1.00 94.00 192 THR A O 1
ATOM 1546 N N . LEU A 1 193 ? 1.089 3.152 4.809 1.00 95.25 193 LEU A N 1
ATOM 1547 C CA . LEU A 1 193 ? 1.573 1.782 4.683 1.00 95.25 193 LEU A CA 1
ATOM 1548 C C . LEU A 1 193 ? 3.015 1.680 5.194 1.00 95.25 193 LEU A C 1
ATOM 1550 O O . LEU A 1 193 ? 3.814 2.579 4.921 1.00 95.25 193 LEU A O 1
ATOM 1554 N N . PRO A 1 194 ? 3.390 0.584 5.877 1.00 94.38 194 PRO A N 1
ATOM 1555 C CA . PRO A 1 194 ? 4.766 0.391 6.311 1.00 94.38 194 PRO A CA 1
ATOM 1556 C C . PRO A 1 194 ? 5.707 0.293 5.099 1.00 94.38 194 PRO A C 1
ATOM 1558 O O . PRO A 1 194 ? 5.298 -0.219 4.051 1.00 94.38 194 PRO A O 1
ATOM 1561 N N . PRO A 1 195 ? 6.962 0.758 5.216 1.00 94.44 195 PRO A N 1
ATOM 1562 C CA . PRO A 1 195 ? 7.930 0.642 4.137 1.00 94.44 195 PRO A CA 1
ATOM 1563 C C . PRO A 1 195 ? 8.253 -0.820 3.825 1.00 94.44 195 PRO A C 1
ATOM 1565 O O . PRO A 1 195 ? 8.336 -1.654 4.726 1.00 94.44 195 PRO A O 1
ATOM 1568 N N . LYS A 1 196 ? 8.459 -1.108 2.540 1.00 93.62 196 LYS A N 1
ATOM 1569 C CA . LYS A 1 196 ? 8.864 -2.415 2.018 1.00 93.62 196 LYS A CA 1
ATOM 1570 C C . LYS A 1 196 ? 10.156 -2.304 1.239 1.00 93.62 196 LYS A C 1
ATOM 1572 O O . LYS A 1 196 ? 10.328 -1.363 0.466 1.00 93.62 196 LYS A O 1
ATOM 1577 N N . ASN A 1 197 ? 11.050 -3.263 1.426 1.00 91.19 197 ASN A N 1
ATOM 1578 C CA . ASN A 1 197 ? 12.265 -3.378 0.646 1.00 91.19 197 ASN A CA 1
ATOM 1579 C C . ASN A 1 197 ? 11.914 -3.823 -0.780 1.00 91.19 197 ASN A C 1
ATOM 1581 O O . ASN A 1 197 ? 11.128 -4.739 -1.010 1.00 91.19 197 ASN A O 1
ATOM 1585 N N . ILE A 1 198 ? 12.495 -3.128 -1.751 1.00 88.19 198 ILE A N 1
ATOM 1586 C CA . ILE A 1 198 ? 12.341 -3.419 -3.176 1.00 88.19 198 ILE A CA 1
ATOM 1587 C C . ILE A 1 198 ? 13.366 -4.479 -3.618 1.00 88.19 198 ILE A C 1
ATOM 1589 O O . ILE A 1 198 ? 13.155 -5.177 -4.604 1.00 88.19 198 ILE A O 1
ATOM 1593 N N . ILE A 1 199 ? 14.484 -4.597 -2.899 1.00 85.25 199 ILE A N 1
ATOM 1594 C CA . ILE A 1 199 ? 15.644 -5.413 -3.261 1.00 85.25 199 ILE A CA 1
ATOM 1595 C C . ILE A 1 199 ? 16.110 -6.195 -2.039 1.00 85.25 199 ILE A C 1
ATOM 1597 O O . ILE A 1 199 ? 16.192 -5.629 -0.949 1.00 85.25 199 ILE A O 1
ATOM 1601 N N . ASP A 1 200 ? 16.541 -7.431 -2.266 1.00 84.50 200 ASP A N 1
ATOM 1602 C CA . ASP A 1 200 ? 17.484 -8.126 -1.398 1.00 84.50 200 ASP A CA 1
ATOM 1603 C C . ASP A 1 200 ? 18.777 -8.418 -2.178 1.00 84.50 200 ASP A C 1
ATOM 1605 O O . ASP A 1 200 ? 18.798 -9.159 -3.165 1.00 84.50 200 ASP A O 1
ATOM 1609 N N . ILE A 1 201 ? 19.866 -7.782 -1.739 1.00 76.94 201 ILE A N 1
ATOM 1610 C CA . ILE A 1 201 ? 21.185 -7.870 -2.376 1.00 76.94 201 ILE A CA 1
ATOM 1611 C C . ILE A 1 201 ? 21.770 -9.277 -2.207 1.00 76.94 201 ILE A C 1
ATOM 1613 O O . ILE A 1 201 ? 22.402 -9.787 -3.130 1.00 76.94 201 ILE A O 1
ATOM 1617 N N . ASN A 1 202 ? 21.514 -9.927 -1.069 1.00 80.38 202 ASN A N 1
ATOM 1618 C CA . ASN A 1 202 ? 22.133 -11.206 -0.717 1.00 80.38 202 ASN A CA 1
ATOM 1619 C C . ASN A 1 202 ? 21.564 -12.345 -1.556 1.00 80.38 202 ASN A C 1
ATOM 1621 O O . ASN A 1 202 ? 22.305 -13.176 -2.075 1.00 80.38 202 ASN A O 1
ATOM 1625 N N . SER A 1 203 ? 20.243 -12.351 -1.732 1.00 81.44 203 SER A N 1
ATOM 1626 C CA . SER A 1 203 ? 19.564 -13.308 -2.606 1.00 81.44 203 SER A CA 1
ATOM 1627 C C . SER A 1 203 ? 19.547 -12.878 -4.074 1.00 81.44 203 SER A C 1
ATOM 1629 O O . SER A 1 203 ? 19.058 -13.629 -4.911 1.00 81.44 203 SER A O 1
ATOM 1631 N N . ARG A 1 204 ? 20.088 -11.695 -4.414 1.00 80.88 204 ARG A N 1
ATOM 1632 C CA . ARG A 1 204 ? 20.038 -11.115 -5.767 1.00 80.88 204 ARG A CA 1
ATOM 1633 C C . ARG A 1 204 ? 18.603 -11.097 -6.318 1.00 80.88 204 ARG A C 1
ATOM 1635 O O . ARG A 1 204 ? 18.368 -11.420 -7.487 1.00 80.88 204 ARG A O 1
ATOM 1642 N N . THR A 1 205 ? 17.648 -10.705 -5.472 1.00 84.31 205 THR A N 1
ATOM 1643 C CA . THR A 1 205 ? 16.221 -10.678 -5.814 1.00 84.31 205 THR A CA 1
ATOM 1644 C C . THR A 1 205 ? 15.626 -9.278 -5.728 1.00 84.31 205 THR A C 1
ATOM 1646 O O . THR A 1 205 ? 16.119 -8.396 -5.021 1.00 84.31 205 THR A O 1
ATOM 1649 N N . PHE A 1 206 ? 14.560 -9.066 -6.496 1.00 85.19 206 PHE A N 1
ATOM 1650 C CA . PHE A 1 206 ? 13.871 -7.791 -6.635 1.00 85.19 206 PHE A CA 1
ATOM 1651 C C . PHE A 1 206 ? 12.359 -7.983 -6.681 1.00 85.19 206 PHE A C 1
ATOM 1653 O O . PHE A 1 206 ? 11.851 -8.873 -7.365 1.00 85.19 206 PHE A O 1
ATOM 1660 N N . VAL A 1 207 ? 11.634 -7.112 -5.987 1.00 87.50 207 VAL A N 1
ATOM 1661 C CA . VAL A 1 207 ? 10.175 -7.039 -6.033 1.00 87.50 207 VAL A CA 1
ATOM 1662 C C . VAL A 1 207 ? 9.775 -6.138 -7.195 1.00 87.50 207 VAL A C 1
ATOM 1664 O O . VAL A 1 207 ? 9.819 -4.912 -7.115 1.00 87.50 207 VAL A O 1
ATOM 1667 N N . ASN A 1 208 ? 9.359 -6.750 -8.299 1.00 82.44 208 ASN A N 1
ATOM 1668 C CA . ASN A 1 208 ? 8.913 -6.029 -9.493 1.00 82.44 208 ASN A CA 1
ATOM 1669 C C . ASN A 1 208 ? 7.472 -5.532 -9.411 1.00 82.44 208 ASN A C 1
ATOM 1671 O O . ASN A 1 208 ? 7.053 -4.709 -10.231 1.00 82.44 208 ASN A O 1
ATOM 1675 N N . TYR A 1 209 ? 6.716 -6.036 -8.442 1.00 85.25 209 TYR A N 1
ATOM 1676 C CA . TYR A 1 209 ? 5.301 -5.782 -8.331 1.00 85.25 209 TYR A CA 1
ATOM 1677 C C . TYR A 1 209 ? 4.851 -5.622 -6.878 1.00 85.25 209 TYR A C 1
ATOM 1679 O O . TYR A 1 209 ? 5.064 -6.506 -6.056 1.00 85.25 209 TYR A O 1
ATOM 1687 N N . PHE A 1 210 ? 4.168 -4.513 -6.594 1.00 90.44 210 PHE A N 1
ATOM 1688 C CA . PHE A 1 210 ? 3.509 -4.254 -5.317 1.00 90.44 210 PHE A CA 1
ATOM 1689 C C . PHE A 1 210 ? 2.006 -4.079 -5.515 1.00 90.44 210 PHE A C 1
ATOM 1691 O O . PHE A 1 210 ? 1.569 -3.398 -6.447 1.00 90.44 210 PHE A O 1
ATOM 1698 N N . VAL A 1 211 ? 1.211 -4.639 -4.604 1.00 91.75 211 VAL A N 1
ATOM 1699 C CA . VAL A 1 211 ? -0.247 -4.454 -4.587 1.00 91.75 211 VAL A CA 1
ATOM 1700 C C . VAL A 1 211 ? -0.636 -3.747 -3.305 1.00 91.75 211 VAL A C 1
ATOM 1702 O O . VAL A 1 211 ? -0.319 -4.218 -2.213 1.00 91.75 211 VAL A O 1
ATOM 1705 N N . ILE A 1 212 ? -1.379 -2.658 -3.440 1.00 94.81 212 ILE A N 1
ATOM 1706 C CA . ILE A 1 212 ? -2.027 -1.971 -2.333 1.00 94.81 212 ILE A CA 1
ATOM 1707 C C . ILE A 1 212 ? -3.510 -2.316 -2.380 1.00 94.81 212 ILE A C 1
ATOM 1709 O O . ILE A 1 212 ? -4.182 -2.073 -3.384 1.00 94.81 212 ILE A O 1
ATOM 1713 N N . VAL A 1 213 ? -4.025 -2.860 -1.284 1.00 95.44 213 VAL A N 1
ATOM 1714 C CA . VAL A 1 213 ? -5.454 -3.095 -1.089 1.00 95.44 213 VAL A CA 1
ATOM 1715 C C . VAL A 1 213 ? -5.996 -2.017 -0.166 1.00 95.44 213 VAL A C 1
ATOM 1717 O O . VAL A 1 213 ? -5.614 -1.951 0.998 1.00 95.44 213 VAL A O 1
ATOM 1720 N N . VAL A 1 214 ? -6.895 -1.185 -0.683 1.00 96.81 214 VAL A N 1
ATOM 1721 C CA . VAL A 1 214 ? -7.580 -0.131 0.070 1.00 96.81 214 VAL A CA 1
ATOM 1722 C C . VAL A 1 214 ? -8.960 -0.627 0.489 1.00 96.81 214 VAL A C 1
ATOM 1724 O O . VAL A 1 214 ? -9.764 -1.045 -0.346 1.00 96.81 214 VAL A O 1
ATOM 1727 N N . GLN A 1 215 ? -9.248 -0.585 1.786 1.00 97.06 215 GLN A N 1
ATOM 1728 C CA . GLN A 1 215 ? -10.505 -1.050 2.358 1.00 97.06 215 GLN A CA 1
ATOM 1729 C C . GLN A 1 215 ? -11.483 0.116 2.531 1.00 97.06 215 GLN A C 1
ATOM 1731 O O . GLN A 1 215 ? -11.185 1.104 3.210 1.00 97.06 215 GLN A O 1
ATOM 1736 N N . LEU A 1 216 ? -12.680 -0.035 1.962 1.00 96.12 216 LEU A N 1
ATOM 1737 C CA . LEU A 1 216 ? -13.788 0.904 2.104 1.00 96.12 216 LEU A CA 1
ATOM 1738 C C . LEU A 1 216 ? -14.891 0.366 3.020 1.00 96.12 216 LEU A C 1
ATOM 1740 O O . LEU A 1 216 ? -15.320 -0.784 2.891 1.00 96.12 216 LEU A O 1
ATOM 1744 N N . ASP A 1 217 ? -15.422 1.238 3.873 1.00 95.50 217 ASP A N 1
ATOM 1745 C CA . ASP A 1 217 ? -16.704 1.049 4.554 1.00 95.50 217 ASP A CA 1
ATOM 1746 C C . ASP A 1 217 ? -17.619 2.247 4.285 1.00 95.50 217 ASP A C 1
ATOM 1748 O O . ASP A 1 217 ? -17.301 3.389 4.627 1.00 95.50 217 ASP A O 1
ATOM 1752 N N . LYS A 1 218 ? -18.748 1.997 3.611 1.00 95.38 218 LYS A N 1
ATOM 1753 C CA . LYS A 1 218 ? -19.697 3.030 3.151 1.00 95.38 218 LYS A CA 1
ATOM 1754 C C . LYS A 1 218 ? -18.987 4.189 2.434 1.00 95.38 218 LYS A C 1
ATOM 1756 O O . LYS A 1 218 ? -19.256 5.370 2.674 1.00 95.38 218 LYS A O 1
ATOM 1761 N N . GLY A 1 219 ? -18.025 3.845 1.579 1.00 92.69 219 GLY A N 1
ATOM 1762 C CA . GLY A 1 219 ? -17.224 4.794 0.809 1.00 92.69 219 GLY A CA 1
ATOM 1763 C C . GLY A 1 219 ? -16.134 5.507 1.602 1.00 92.69 219 GLY A C 1
ATOM 1764 O O . GLY A 1 219 ? -15.387 6.277 1.015 1.00 92.69 219 GLY A O 1
ATOM 1765 N N . ARG A 1 220 ? -15.996 5.285 2.910 1.00 93.81 220 ARG A N 1
ATOM 1766 C CA . ARG A 1 220 ? -14.884 5.833 3.695 1.00 93.81 220 ARG A CA 1
ATOM 1767 C C . ARG A 1 220 ? -13.707 4.872 3.635 1.00 93.81 220 ARG A C 1
ATOM 1769 O O . ARG A 1 220 ? -13.889 3.680 3.859 1.00 93.81 220 ARG A O 1
ATOM 1776 N N . ILE A 1 221 ? -12.511 5.389 3.370 1.00 94.38 221 ILE A N 1
ATOM 1777 C CA . ILE A 1 221 ? -11.275 4.612 3.509 1.00 94.38 221 ILE A CA 1
ATOM 1778 C C . ILE A 1 221 ? -11.047 4.371 4.999 1.00 94.38 221 ILE A C 1
ATOM 1780 O O . ILE A 1 221 ? -10.897 5.331 5.754 1.00 94.38 221 ILE A O 1
ATOM 1784 N N . ILE A 1 222 ? -11.063 3.104 5.408 1.00 94.12 222 ILE A N 1
ATOM 1785 C CA . ILE A 1 222 ? -10.868 2.696 6.808 1.00 94.12 222 ILE A CA 1
ATOM 1786 C C . ILE A 1 222 ? -9.520 2.020 7.039 1.00 94.12 222 ILE A C 1
ATOM 1788 O O . ILE A 1 222 ? -9.019 2.024 8.160 1.00 94.12 222 ILE A O 1
ATOM 1792 N N . ASP A 1 223 ? -8.937 1.443 5.990 1.00 96.06 223 ASP A N 1
ATOM 1793 C CA . ASP A 1 223 ? -7.643 0.781 6.058 1.00 96.06 223 ASP A CA 1
ATOM 1794 C C . ASP A 1 223 ? -6.995 0.697 4.673 1.00 96.06 223 ASP A C 1
ATOM 1796 O O . ASP A 1 223 ? -7.661 0.826 3.642 1.00 96.06 223 ASP A O 1
ATOM 1800 N N . ALA A 1 224 ? -5.695 0.442 4.656 1.00 96.31 224 ALA A N 1
ATOM 1801 C CA . ALA A 1 224 ? -4.957 0.019 3.484 1.00 96.31 224 ALA A CA 1
ATOM 1802 C C . ALA A 1 224 ? -3.851 -0.941 3.920 1.00 96.31 224 ALA A C 1
ATOM 1804 O O . ALA A 1 224 ? -3.268 -0.788 4.992 1.00 96.31 224 ALA A O 1
ATOM 1805 N N . VAL A 1 225 ? -3.545 -1.922 3.077 1.00 95.94 225 VAL A N 1
ATOM 1806 C CA . VAL A 1 225 ? -2.531 -2.935 3.374 1.00 95.94 225 VAL A CA 1
ATOM 1807 C C . VAL A 1 225 ? -1.796 -3.351 2.104 1.00 95.94 225 VAL A C 1
ATOM 1809 O O . VAL A 1 225 ? -2.375 -3.350 1.014 1.00 95.94 225 VAL A O 1
ATOM 1812 N N . TRP A 1 226 ? -0.523 -3.725 2.233 1.00 94.81 226 TRP A N 1
ATOM 1813 C CA . TRP A 1 226 ? 0.161 -4.460 1.173 1.00 94.81 226 TRP A CA 1
ATOM 1814 C C . TRP A 1 226 ? -0.456 -5.844 1.056 1.00 94.81 226 TRP A C 1
ATOM 1816 O O . TRP A 1 226 ? -0.611 -6.548 2.050 1.00 94.81 226 TRP A O 1
ATOM 1826 N N . ASP A 1 227 ? -0.791 -6.279 -0.147 1.00 91.31 227 ASP A N 1
ATOM 1827 C CA . ASP A 1 227 ? -1.466 -7.568 -0.304 1.00 91.31 227 ASP A CA 1
ATOM 1828 C C . ASP A 1 227 ? -0.605 -8.751 0.168 1.00 91.31 227 ASP A C 1
ATOM 1830 O O . ASP A 1 227 ? -1.138 -9.697 0.743 1.00 91.31 227 ASP A O 1
ATOM 1834 N N . GLY A 1 228 ? 0.725 -8.638 0.050 1.00 88.81 228 GLY A N 1
ATOM 1835 C CA . GLY A 1 228 ? 1.686 -9.569 0.652 1.00 88.81 228 GLY A CA 1
ATOM 1836 C C . GLY A 1 228 ? 1.565 -9.725 2.174 1.00 88.81 228 GLY A C 1
ATOM 1837 O O . GLY A 1 228 ? 1.730 -10.822 2.698 1.00 88.81 228 GLY A O 1
ATOM 1838 N N . ASP A 1 229 ? 1.189 -8.657 2.885 1.00 91.62 229 ASP A N 1
ATOM 1839 C CA . ASP A 1 229 ? 0.968 -8.696 4.340 1.00 91.62 229 ASP A CA 1
ATOM 1840 C C . ASP A 1 229 ? -0.411 -9.266 4.693 1.00 91.62 229 ASP A C 1
ATOM 1842 O O . ASP A 1 229 ? -0.606 -9.839 5.764 1.00 91.62 229 ASP A O 1
ATOM 1846 N N . ARG A 1 230 ? -1.381 -9.118 3.784 1.00 89.62 230 ARG A N 1
ATOM 1847 C CA . ARG A 1 230 ? -2.737 -9.654 3.942 1.00 89.62 230 ARG A CA 1
ATOM 1848 C C . ARG A 1 230 ? -2.774 -11.172 3.776 1.00 89.62 230 ARG A C 1
ATOM 1850 O O . ARG A 1 230 ? -3.562 -11.836 4.447 1.00 89.62 230 ARG A O 1
ATOM 1857 N N . LEU A 1 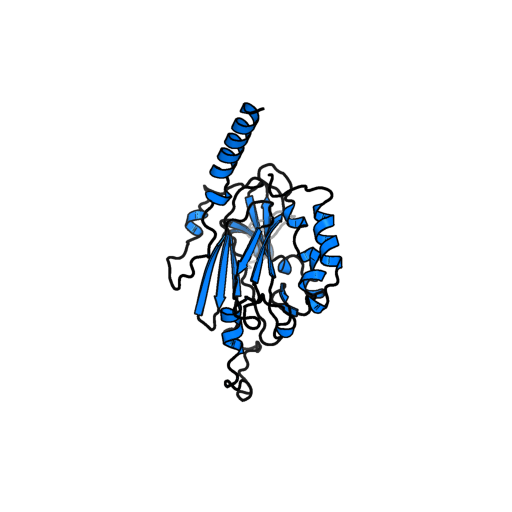231 ? -1.967 -11.715 2.863 1.00 85.19 231 LEU A N 1
ATOM 1858 C CA . LEU A 1 231 ? -1.929 -13.137 2.526 1.00 85.19 231 LEU A CA 1
ATOM 1859 C C . LEU A 1 231 ? -0.495 -13.679 2.654 1.00 85.19 231 LEU A C 1
ATOM 1861 O O . LEU A 1 231 ? 0.225 -13.733 1.656 1.00 85.19 231 LEU A O 1
ATOM 1865 N N . PRO A 1 232 ? -0.094 -14.180 3.840 1.00 79.19 232 PRO A N 1
ATOM 1866 C CA . PRO A 1 232 ? 1.251 -14.727 4.065 1.00 79.19 232 PRO A CA 1
ATOM 1867 C C . PRO A 1 232 ? 1.621 -15.879 3.119 1.00 79.19 232 PRO A C 1
ATOM 1869 O O . PRO A 1 232 ? 2.792 -16.184 2.906 1.00 79.19 232 PRO A O 1
ATOM 1872 N N . GLU A 1 233 ? 0.617 -16.535 2.534 1.00 83.69 233 GLU A N 1
ATOM 1873 C CA . GLU A 1 233 ? 0.810 -17.615 1.569 1.00 83.69 233 GLU A CA 1
ATOM 1874 C C . GLU A 1 233 ? 1.392 -17.148 0.235 1.00 83.69 233 GLU A C 1
ATOM 1876 O O . GLU A 1 233 ? 1.928 -17.984 -0.489 1.00 83.69 233 GLU A O 1
ATOM 1881 N N . ILE A 1 234 ? 1.349 -15.840 -0.065 1.00 78.81 234 ILE A N 1
ATOM 1882 C CA . ILE A 1 234 ? 1.920 -15.275 -1.294 1.00 78.81 234 ILE A CA 1
ATOM 1883 C C . ILE A 1 234 ? 3.376 -15.690 -1.461 1.00 78.81 234 ILE A C 1
ATOM 1885 O O . ILE A 1 234 ? 3.777 -16.101 -2.545 1.00 78.81 234 ILE A O 1
ATOM 1889 N N . CYS A 1 235 ? 4.146 -15.680 -0.377 1.00 83.94 235 CYS A N 1
ATOM 1890 C CA . CYS A 1 235 ? 5.559 -16.017 -0.435 1.00 83.94 235 CYS A CA 1
ATOM 1891 C C . CYS A 1 235 ? 5.858 -17.517 -0.555 1.00 83.94 235 CYS A C 1
ATOM 1893 O O . CYS A 1 235 ? 6.998 -17.874 -0.832 1.00 83.94 235 CYS A O 1
ATOM 1895 N N . LYS A 1 236 ? 4.870 -18.410 -0.390 1.00 84.50 236 LYS A N 1
ATOM 1896 C CA . LYS A 1 236 ? 5.089 -19.863 -0.526 1.00 84.50 236 LYS A CA 1
ATOM 1897 C C . LYS A 1 236 ? 5.338 -20.286 -1.980 1.00 84.50 236 LYS A C 1
ATOM 1899 O O . LYS A 1 236 ? 5.910 -21.347 -2.202 1.00 84.50 236 LYS A O 1
ATOM 1904 N N . SER A 1 237 ? 4.875 -19.498 -2.954 1.00 77.06 237 SER A N 1
ATOM 1905 C CA . SER A 1 237 ? 4.936 -19.809 -4.391 1.00 77.06 237 SER A CA 1
ATOM 1906 C C . SER A 1 237 ? 5.951 -18.956 -5.170 1.00 77.06 237 SER A C 1
ATOM 1908 O O . SER A 1 237 ? 5.987 -19.001 -6.404 1.00 77.06 237 SER A O 1
ATOM 1910 N N . CYS A 1 238 ? 6.762 -18.176 -4.454 1.00 79.62 238 CYS A N 1
ATOM 1911 C CA . CYS A 1 238 ? 7.756 -17.262 -5.008 1.00 79.62 238 CYS A CA 1
ATOM 1912 C C . CYS A 1 238 ? 9.159 -17.861 -4.929 1.00 79.62 238 CYS A C 1
ATOM 1914 O O . CYS A 1 238 ? 9.463 -18.591 -3.989 1.00 79.62 238 CYS A O 1
ATOM 1916 N N . ASP A 1 239 ? 10.021 -17.503 -5.882 1.00 79.56 239 ASP A N 1
ATOM 1917 C CA . ASP A 1 239 ? 11.438 -17.887 -5.845 1.00 79.56 239 ASP A CA 1
ATOM 1918 C C . ASP A 1 239 ? 12.157 -17.242 -4.646 1.00 79.56 239 ASP A C 1
ATOM 1920 O O . ASP A 1 239 ? 13.033 -17.851 -4.035 1.00 79.56 239 ASP A O 1
ATOM 1924 N N . SER A 1 240 ? 11.756 -16.019 -4.282 1.00 87.00 240 SER A N 1
ATOM 1925 C CA . SER A 1 240 ? 12.217 -15.301 -3.093 1.00 87.00 240 SER A CA 1
ATOM 1926 C C . SER A 1 240 ? 11.079 -14.480 -2.481 1.00 87.00 240 SER A C 1
ATOM 1928 O O . SER A 1 240 ? 10.115 -14.120 -3.161 1.00 87.00 240 SER A O 1
ATOM 1930 N N . CYS A 1 241 ? 11.188 -14.170 -1.192 1.00 88.88 241 CYS A N 1
ATOM 1931 C CA . CYS A 1 241 ? 10.235 -13.343 -0.461 1.00 88.88 241 CYS A CA 1
ATOM 1932 C C . CYS A 1 241 ? 10.967 -12.200 0.238 1.00 88.88 241 CYS A C 1
ATOM 1934 O O . CYS A 1 241 ? 11.842 -12.442 1.067 1.00 88.88 241 CYS A O 1
ATOM 1936 N N . ILE A 1 242 ? 10.571 -10.965 -0.062 1.00 90.06 242 ILE A N 1
ATOM 1937 C CA . ILE A 1 242 ? 11.125 -9.751 0.543 1.00 90.06 242 ILE A CA 1
ATOM 1938 C C . ILE A 1 242 ? 9.979 -9.029 1.254 1.00 90.06 242 ILE A C 1
ATOM 1940 O O . ILE A 1 242 ? 9.039 -8.571 0.609 1.00 90.06 242 ILE A O 1
ATOM 1944 N N . ASP A 1 243 ? 10.020 -8.953 2.586 1.00 91.50 243 ASP A N 1
ATOM 1945 C CA . ASP A 1 243 ? 8.998 -8.301 3.426 1.00 91.50 243 ASP A CA 1
ATOM 1946 C C . ASP A 1 243 ? 7.543 -8.710 3.109 1.00 91.50 243 ASP A C 1
ATOM 1948 O O . ASP A 1 243 ? 6.633 -7.871 3.043 1.00 91.50 243 ASP A O 1
ATOM 1952 N N . GLY A 1 244 ? 7.320 -10.004 2.869 1.00 89.81 244 GLY A N 1
ATOM 1953 C CA . GLY A 1 244 ? 6.006 -10.545 2.503 1.00 89.81 244 GLY A CA 1
ATOM 1954 C C . GLY A 1 244 ? 5.619 -10.324 1.037 1.00 89.81 244 GLY A C 1
ATOM 1955 O O . GLY A 1 244 ? 4.521 -10.697 0.639 1.00 89.81 244 GLY A O 1
ATOM 1956 N N . GLN A 1 245 ? 6.494 -9.732 0.220 1.00 90.44 245 GLN A N 1
ATOM 1957 C CA . GLN A 1 245 ? 6.275 -9.519 -1.210 1.00 90.44 245 GLN A CA 1
ATOM 1958 C C . GLN A 1 245 ? 7.065 -10.528 -2.048 1.00 90.44 245 GLN A C 1
ATOM 1960 O O . GLN A 1 245 ? 8.168 -10.941 -1.690 1.00 90.44 245 GLN A O 1
ATOM 1965 N N . CYS A 1 246 ? 6.497 -10.906 -3.191 1.00 86.88 246 CYS A N 1
ATOM 1966 C CA . CYS A 1 246 ? 7.105 -11.858 -4.115 1.00 86.88 246 CYS A CA 1
ATOM 1967 C C . CYS A 1 246 ? 8.298 -11.224 -4.844 1.00 86.88 246 CYS A C 1
ATOM 1969 O O . CYS A 1 246 ? 8.123 -10.279 -5.616 1.00 86.88 246 CYS A O 1
ATOM 1971 N N . GLY A 1 247 ? 9.498 -11.744 -4.599 1.00 86.88 247 GLY A N 1
ATOM 1972 C CA . GLY A 1 247 ? 10.720 -11.359 -5.291 1.00 86.88 247 GLY A CA 1
ATOM 1973 C C . GLY A 1 247 ? 11.035 -12.304 -6.449 1.00 86.88 247 GLY A C 1
ATOM 1974 O O . GLY A 1 247 ? 10.749 -13.500 -6.393 1.00 86.88 247 GLY A O 1
ATOM 1975 N N . VAL A 1 248 ? 11.662 -11.762 -7.488 1.00 82.44 248 VAL A N 1
ATOM 1976 C CA . VAL A 1 248 ? 12.214 -12.517 -8.620 1.00 82.44 248 VAL A CA 1
ATOM 1977 C C . VAL A 1 248 ? 13.724 -12.312 -8.690 1.00 82.44 248 VAL A C 1
ATOM 1979 O O . VAL A 1 248 ? 14.219 -11.231 -8.364 1.00 82.44 248 VAL A O 1
ATOM 1982 N N . ASN A 1 249 ? 14.468 -13.338 -9.105 1.00 82.38 249 ASN A N 1
ATOM 1983 C CA . ASN A 1 249 ? 15.915 -13.224 -9.295 1.00 82.38 249 ASN A CA 1
ATOM 1984 C C . ASN A 1 249 ? 16.234 -12.242 -10.423 1.00 82.38 249 ASN A C 1
ATOM 1986 O O . ASN A 1 249 ? 15.606 -12.285 -11.483 1.00 82.38 249 ASN A O 1
ATOM 1990 N N . TYR A 1 250 ? 17.265 -11.414 -10.241 1.00 74.50 250 TYR A N 1
ATOM 1991 C CA . TYR A 1 250 ? 17.699 -10.457 -11.266 1.00 74.50 250 TYR A CA 1
ATOM 1992 C C . TYR A 1 250 ? 17.996 -11.111 -12.613 1.00 74.50 250 TYR A C 1
ATOM 1994 O O . TYR A 1 250 ? 17.604 -10.588 -13.655 1.00 74.50 250 TYR A O 1
ATOM 2002 N N . ASP A 1 251 ? 18.662 -12.264 -12.581 1.00 73.81 251 ASP A N 1
ATOM 2003 C CA . ASP A 1 251 ? 19.111 -12.980 -13.777 1.00 73.81 251 ASP A CA 1
ATOM 2004 C C . ASP A 1 251 ? 17.928 -13.579 -14.581 1.00 73.81 251 ASP A C 1
ATOM 2006 O O . ASP A 1 251 ? 18.060 -13.915 -15.764 1.00 73.81 251 ASP A O 1
ATOM 2010 N N . ASP A 1 252 ? 16.748 -13.670 -13.958 1.00 73.06 252 ASP A N 1
ATOM 2011 C CA . ASP A 1 252 ? 15.524 -14.222 -14.543 1.00 73.06 252 ASP A CA 1
ATOM 2012 C C . ASP A 1 252 ? 14.569 -13.159 -15.096 1.00 73.06 252 ASP A C 1
ATOM 2014 O O . ASP A 1 252 ? 13.606 -13.499 -15.800 1.00 73.06 252 ASP A O 1
ATOM 2018 N N . MET A 1 253 ? 14.827 -11.882 -14.808 1.00 70.00 253 MET A N 1
ATOM 2019 C CA . MET A 1 253 ? 13.992 -10.785 -15.270 1.00 70.00 253 MET A CA 1
ATOM 2020 C C . MET A 1 253 ? 14.331 -10.376 -16.704 1.00 70.00 253 MET A C 1
ATOM 2022 O O . MET A 1 253 ? 15.469 -10.050 -17.033 1.00 70.00 253 MET A O 1
ATOM 2026 N N . GLN A 1 254 ? 13.308 -10.302 -17.555 1.00 64.00 254 GLN A N 1
ATOM 2027 C CA . GLN A 1 254 ? 13.395 -9.550 -18.803 1.00 64.00 254 GLN A CA 1
ATOM 2028 C C . GLN A 1 254 ? 13.022 -8.101 -18.503 1.00 64.00 254 GLN A C 1
ATOM 2030 O O . GLN A 1 254 ? 11.848 -7.783 -18.314 1.00 64.00 254 GLN A O 1
ATOM 2035 N N . CYS A 1 255 ? 14.022 -7.235 -18.387 1.00 65.88 255 CYS A N 1
ATOM 2036 C CA . CYS A 1 255 ? 13.778 -5.803 -18.323 1.00 65.88 255 CYS A CA 1
ATOM 2037 C C . CYS A 1 255 ? 13.477 -5.261 -19.741 1.00 65.88 255 CYS A C 1
ATOM 2039 O O . CYS A 1 255 ? 13.981 -5.812 -20.720 1.00 65.88 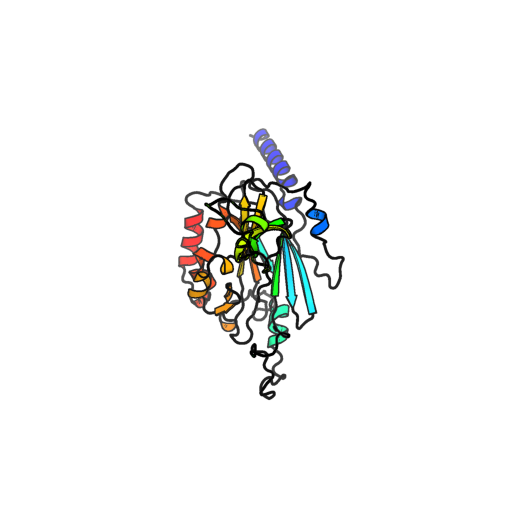255 CYS A O 1
ATOM 2041 N N . ASP A 1 256 ? 12.646 -4.219 -19.868 1.00 55.59 256 ASP A N 1
ATOM 2042 C CA . ASP A 1 256 ? 12.136 -3.759 -21.173 1.00 55.59 256 ASP A CA 1
ATOM 2043 C C . ASP A 1 256 ? 13.261 -3.190 -22.059 1.00 55.59 256 ASP A C 1
ATOM 2045 O O . ASP A 1 256 ? 13.783 -2.119 -21.741 1.00 55.59 256 ASP A O 1
ATOM 2049 N N . PRO A 1 257 ? 13.629 -3.824 -23.188 1.00 53.47 257 PRO A N 1
ATOM 2050 C CA . PRO A 1 257 ? 14.616 -3.253 -24.100 1.00 53.47 257 PRO A CA 1
ATOM 2051 C C . PRO A 1 257 ? 14.051 -1.977 -24.746 1.00 53.47 257 PRO A C 1
ATOM 2053 O O . PRO A 1 257 ? 12.885 -1.937 -25.133 1.00 53.47 257 PRO A O 1
ATOM 2056 N N . THR A 1 258 ? 14.860 -0.927 -24.885 1.00 54.53 258 THR A N 1
ATOM 2057 C CA . THR A 1 258 ? 14.558 0.188 -25.801 1.00 54.53 258 THR A CA 1
ATOM 2058 C C . THR A 1 258 ? 15.326 -0.050 -27.084 1.00 54.53 258 THR A C 1
ATOM 2060 O O . THR A 1 258 ? 16.378 -0.693 -27.069 1.00 54.53 258 THR A O 1
ATOM 2063 N N . GLU A 1 259 ? 14.809 0.498 -28.183 1.00 56.38 259 GLU A N 1
ATOM 2064 C CA . GLU A 1 259 ? 15.445 0.430 -29.503 1.00 56.38 259 GLU A CA 1
ATOM 2065 C C . GLU A 1 259 ? 16.911 0.900 -29.465 1.00 56.38 259 GLU A C 1
ATOM 2067 O O . GLU A 1 259 ? 17.754 0.326 -30.151 1.00 56.38 259 GLU A O 1
ATOM 2072 N N . ASP A 1 260 ? 17.236 1.854 -28.585 1.00 58.34 260 ASP A N 1
ATOM 2073 C CA . ASP A 1 260 ? 18.575 2.439 -28.479 1.00 58.34 260 ASP A CA 1
ATOM 2074 C C . ASP A 1 260 ? 19.529 1.698 -27.522 1.00 58.34 260 ASP A C 1
ATOM 2076 O O . ASP A 1 260 ? 20.744 1.857 -27.642 1.00 58.34 260 ASP A O 1
ATOM 2080 N N . GLN A 1 261 ? 19.025 0.896 -26.569 1.00 56.41 261 GLN A N 1
ATOM 2081 C CA . GLN A 1 261 ? 19.847 0.121 -25.621 1.00 56.41 261 GLN A CA 1
ATOM 2082 C C . GLN A 1 261 ? 19.219 -1.250 -25.298 1.00 56.41 261 GLN A C 1
ATOM 2084 O O . GLN A 1 261 ? 18.559 -1.416 -24.268 1.00 56.41 261 GLN A O 1
ATOM 2089 N N . PRO A 1 262 ? 19.478 -2.283 -26.122 1.00 51.78 262 PRO A N 1
ATOM 2090 C CA . PRO A 1 262 ? 18.811 -3.586 -26.020 1.00 51.78 262 PRO A CA 1
ATOM 2091 C C . PRO A 1 262 ? 19.190 -4.423 -24.783 1.00 51.78 262 PRO A C 1
ATOM 2093 O O . PRO A 1 262 ? 18.606 -5.480 -24.569 1.00 51.78 262 PRO A O 1
ATOM 2096 N N . LEU A 1 263 ? 20.162 -3.989 -23.970 1.00 51.44 263 LEU A N 1
ATOM 2097 C CA . LEU A 1 263 ? 20.719 -4.779 -22.859 1.00 51.44 263 LEU A CA 1
ATOM 2098 C C . LEU A 1 263 ? 20.696 -4.076 -21.488 1.00 51.44 263 LEU A C 1
ATOM 2100 O O . LEU A 1 263 ? 21.123 -4.681 -20.510 1.00 51.44 263 LEU A O 1
ATOM 2104 N N . ASN A 1 264 ? 20.245 -2.819 -21.387 1.00 50.75 264 ASN A N 1
ATOM 2105 C CA . ASN A 1 264 ? 20.539 -1.973 -20.213 1.00 50.75 264 ASN A CA 1
ATOM 2106 C C . ASN A 1 264 ? 19.389 -1.071 -19.751 1.00 50.75 264 ASN A C 1
ATOM 2108 O O . ASN A 1 264 ? 19.623 -0.015 -19.162 1.00 50.75 264 ASN A O 1
ATOM 2112 N N . ASN A 1 265 ? 18.150 -1.481 -19.977 1.00 54.28 265 ASN A N 1
ATOM 2113 C CA . ASN A 1 265 ? 17.032 -0.753 -19.402 1.00 54.28 265 ASN A CA 1
ATOM 2114 C C . ASN A 1 265 ? 16.498 -1.437 -18.176 1.00 54.28 265 ASN A C 1
ATOM 2116 O O . ASN A 1 265 ? 16.398 -2.656 -18.108 1.00 54.28 265 ASN A O 1
ATOM 2120 N N . GLY A 1 266 ? 16.144 -0.605 -17.207 1.00 57.91 266 GLY A N 1
ATOM 2121 C CA . GLY A 1 266 ? 15.619 -1.021 -15.926 1.00 57.91 266 GLY A CA 1
ATOM 2122 C C . GLY A 1 266 ? 14.476 -1.989 -16.019 1.00 57.91 266 GLY A C 1
ATOM 2123 O O . GLY A 1 266 ? 13.572 -1.847 -16.836 1.00 57.91 266 GLY A O 1
ATOM 2124 N N . CYS A 1 267 ? 14.477 -2.931 -15.091 1.00 68.50 267 CYS A N 1
ATOM 2125 C CA . CYS A 1 267 ? 13.262 -3.639 -14.778 1.00 68.50 267 CYS A CA 1
ATOM 2126 C C . CYS A 1 267 ? 12.224 -2.620 -14.286 1.00 68.50 267 CYS A C 1
ATOM 2128 O O . CYS A 1 267 ? 12.563 -1.609 -13.671 1.00 68.50 267 CYS A O 1
ATOM 2130 N N . GLN A 1 268 ? 10.960 -2.802 -14.646 1.00 72.25 268 GLN A N 1
ATOM 2131 C CA . GLN A 1 268 ? 9.918 -1.861 -14.242 1.00 72.25 268 GLN A CA 1
ATOM 2132 C C . GLN A 1 268 ? 9.377 -2.261 -12.878 1.00 72.25 268 GLN A C 1
ATOM 2134 O O . GLN A 1 268 ? 8.957 -3.403 -12.694 1.00 72.25 268 GLN A O 1
ATOM 2139 N N . LEU A 1 269 ? 9.331 -1.302 -11.957 1.00 79.06 269 LEU A N 1
ATOM 2140 C CA . LEU A 1 269 ? 8.557 -1.444 -10.734 1.00 79.06 269 LEU A CA 1
ATOM 2141 C C . LEU A 1 269 ? 7.103 -1.097 -11.051 1.00 79.06 269 LEU A C 1
ATOM 2143 O O . LEU A 1 269 ? 6.809 0.011 -11.512 1.00 79.06 269 LEU A O 1
ATOM 2147 N N . LYS A 1 270 ? 6.196 -2.044 -10.824 1.00 83.62 270 LYS A N 1
ATOM 2148 C CA . LYS A 1 270 ? 4.757 -1.868 -11.026 1.00 83.62 270 LYS A CA 1
ATOM 2149 C C . LYS A 1 270 ? 4.069 -1.821 -9.671 1.00 83.62 270 LYS A C 1
ATOM 2151 O O . LYS A 1 270 ? 4.239 -2.716 -8.854 1.00 83.62 270 LYS A O 1
ATOM 2156 N N . ILE A 1 271 ? 3.262 -0.799 -9.443 1.00 86.25 271 ILE A N 1
ATOM 2157 C CA . ILE A 1 271 ? 2.412 -0.684 -8.259 1.00 86.25 271 ILE A CA 1
ATOM 2158 C C . ILE A 1 271 ? 0.983 -0.769 -8.747 1.00 86.25 271 ILE A C 1
ATOM 2160 O O . ILE A 1 271 ? 0.613 -0.061 -9.683 1.00 86.25 271 ILE A O 1
ATOM 2164 N N . MET A 1 272 ? 0.179 -1.629 -8.143 1.00 88.81 272 MET A N 1
ATOM 2165 C CA . MET A 1 272 ? -1.239 -1.702 -8.453 1.00 88.81 272 MET A CA 1
ATOM 2166 C C . MET A 1 272 ? -2.061 -1.411 -7.211 1.00 88.81 272 MET A C 1
ATOM 2168 O O . MET A 1 272 ? -1.710 -1.822 -6.109 1.00 88.81 272 MET A O 1
ATOM 2172 N N . VAL A 1 273 ? -3.163 -0.699 -7.409 1.00 91.25 273 VAL A N 1
ATOM 2173 C CA . VAL A 1 273 ? -4.100 -0.339 -6.348 1.00 91.25 273 VAL A CA 1
ATOM 2174 C C . VAL A 1 273 ? -5.427 -1.019 -6.635 1.00 91.25 273 VAL A C 1
ATOM 2176 O O . VAL A 1 273 ? -5.952 -0.931 -7.749 1.00 91.25 273 VAL A O 1
ATOM 2179 N N . ALA A 1 274 ? -5.959 -1.695 -5.625 1.00 92.69 274 ALA A N 1
ATOM 2180 C CA . ALA A 1 274 ? -7.257 -2.342 -5.661 1.00 92.69 274 ALA A CA 1
ATOM 2181 C C . ALA A 1 274 ? -8.093 -1.961 -4.441 1.00 92.69 274 ALA A C 1
ATOM 2183 O O . ALA A 1 274 ? -7.568 -1.594 -3.392 1.00 92.69 274 ALA A O 1
ATOM 2184 N N . TRP A 1 275 ? -9.407 -2.081 -4.588 1.00 95.38 275 TRP A N 1
ATOM 2185 C CA . TRP A 1 275 ? -10.392 -1.655 -3.604 1.00 95.38 275 TRP A CA 1
ATOM 2186 C C . TRP A 1 275 ? -11.210 -2.840 -3.114 1.00 95.38 275 TRP A C 1
ATOM 2188 O O . TRP A 1 275 ? -11.735 -3.625 -3.911 1.00 95.38 275 TRP A O 1
ATOM 2198 N N . ALA A 1 276 ? -11.349 -2.935 -1.798 1.00 95.81 276 ALA A N 1
ATOM 2199 C CA . ALA A 1 276 ? -12.151 -3.926 -1.100 1.00 95.81 276 ALA A CA 1
ATOM 2200 C C . ALA A 1 276 ? -13.248 -3.248 -0.264 1.00 95.81 276 ALA A C 1
ATOM 2202 O O . ALA A 1 276 ? -13.189 -2.055 0.030 1.00 95.81 276 ALA A O 1
ATOM 2203 N N . GLY A 1 277 ? -14.268 -4.014 0.130 1.00 96.12 277 GLY A N 1
ATOM 2204 C CA . GLY A 1 277 ? -15.372 -3.507 0.947 1.00 96.12 277 GLY A CA 1
ATOM 2205 C C . GLY A 1 277 ? -16.501 -2.885 0.131 1.00 96.12 277 GLY A C 1
ATOM 2206 O O . GLY A 1 277 ? -16.903 -3.447 -0.891 1.00 96.12 277 GLY A O 1
ATOM 2207 N N . ARG A 1 278 ? -17.074 -1.772 0.607 1.00 97.12 278 ARG A N 1
ATOM 2208 C CA . ARG A 1 278 ? -18.284 -1.165 0.022 1.00 97.12 278 ARG A CA 1
ATOM 2209 C C . ARG A 1 278 ? -18.153 0.340 -0.185 1.00 97.12 278 ARG A C 1
ATOM 2211 O O . ARG A 1 278 ? -17.676 1.052 0.696 1.00 97.12 278 ARG A O 1
ATOM 2218 N N . ASP A 1 279 ? -18.632 0.818 -1.330 1.00 95.50 279 ASP A N 1
ATOM 2219 C CA . ASP A 1 279 ? -18.651 2.244 -1.675 1.00 95.50 279 ASP A CA 1
ATOM 2220 C C . ASP A 1 279 ? -19.741 3.028 -0.909 1.00 95.50 279 ASP A C 1
ATOM 2222 O O . ASP A 1 279 ? -20.505 2.469 -0.113 1.00 95.50 279 ASP A O 1
ATOM 2226 N N . LYS A 1 280 ? -19.832 4.343 -1.153 1.00 96.31 280 LYS A N 1
ATOM 2227 C CA . LYS A 1 280 ? -20.843 5.237 -0.557 1.00 96.31 280 LYS A CA 1
ATOM 2228 C C . LYS A 1 280 ? -22.284 4.778 -0.796 1.00 96.31 280 LYS A C 1
ATOM 2230 O O . LYS A 1 280 ? -23.156 5.025 0.033 1.00 96.31 280 LYS A O 1
ATOM 2235 N N . ASN A 1 281 ? -22.533 4.096 -1.911 1.00 96.25 281 ASN A N 1
ATOM 2236 C CA . ASN A 1 281 ? -23.844 3.587 -2.307 1.00 96.25 281 ASN A CA 1
ATOM 2237 C C . ASN A 1 281 ? -24.069 2.140 -1.837 1.00 96.25 281 ASN A C 1
ATOM 2239 O O . ASN A 1 281 ? -24.984 1.471 -2.320 1.00 96.25 281 ASN A O 1
ATOM 2243 N N . ASN A 1 282 ? -23.237 1.647 -0.912 1.00 96.69 282 ASN A N 1
ATOM 2244 C CA . ASN A 1 282 ? -23.275 0.295 -0.362 1.00 96.69 282 ASN A CA 1
ATOM 2245 C C . ASN A 1 282 ? -23.032 -0.819 -1.406 1.00 96.69 282 ASN A C 1
ATOM 2247 O O . ASN A 1 282 ? -23.329 -1.994 -1.151 1.00 96.69 282 ASN A O 1
ATOM 2251 N N . LYS A 1 283 ? -22.477 -0.483 -2.578 1.00 96.00 283 LYS A N 1
ATOM 2252 C CA . LYS A 1 283 ? -22.123 -1.449 -3.623 1.00 96.00 283 LYS A CA 1
ATOM 2253 C C . LYS A 1 283 ? -20.776 -2.099 -3.290 1.00 96.00 283 LYS A C 1
ATOM 2255 O O . LYS A 1 283 ? -19.850 -1.393 -2.889 1.00 96.00 283 LYS A O 1
ATOM 2260 N N . PRO A 1 284 ? -20.641 -3.430 -3.436 1.00 95.19 284 PRO A N 1
ATOM 2261 C CA . PRO A 1 284 ? -19.377 -4.109 -3.176 1.00 95.19 284 PRO A CA 1
ATOM 2262 C C . PRO A 1 284 ? -18.327 -3.725 -4.222 1.00 95.19 284 PRO A C 1
ATOM 2264 O O . PRO A 1 284 ? -18.630 -3.673 -5.418 1.00 95.19 284 PRO A O 1
ATOM 2267 N N . CYS A 1 285 ? -17.095 -3.504 -3.771 1.00 92.94 285 CYS A N 1
ATOM 2268 C CA . CYS A 1 285 ? -15.960 -3.302 -4.661 1.00 92.94 285 CYS A CA 1
ATOM 2269 C C . CYS A 1 285 ? -15.590 -4.627 -5.353 1.00 92.94 285 CYS A C 1
ATOM 2271 O O . CYS A 1 285 ? -15.534 -5.686 -4.730 1.00 92.94 285 CYS A O 1
ATOM 2273 N N . GLN A 1 286 ? -15.361 -4.567 -6.657 1.00 90.06 286 GLN A N 1
ATOM 2274 C CA . GLN A 1 286 ? -14.992 -5.655 -7.551 1.00 90.06 286 GLN A CA 1
ATOM 2275 C C . GLN A 1 286 ? -13.492 -5.706 -7.864 1.00 90.06 286 GLN A C 1
ATOM 2277 O O . GLN A 1 286 ? -12.990 -6.777 -8.205 1.00 90.06 286 GLN A O 1
ATOM 2282 N N . SER A 1 287 ? -12.771 -4.583 -7.783 1.00 86.75 287 SER A N 1
ATOM 2283 C CA . SER A 1 287 ? -11.343 -4.525 -8.145 1.00 86.75 287 SER A CA 1
ATOM 2284 C C . SER A 1 287 ? -10.457 -5.451 -7.303 1.00 86.75 287 SER A C 1
ATOM 2286 O O . SER A 1 287 ? -9.499 -5.999 -7.844 1.00 86.75 287 SER A O 1
ATOM 2288 N N . ILE A 1 288 ? -10.814 -5.737 -6.041 1.00 87.69 288 ILE A N 1
ATOM 2289 C CA . ILE A 1 288 ? -10.114 -6.738 -5.217 1.00 87.69 288 ILE A CA 1
ATOM 2290 C C . ILE A 1 288 ? -10.091 -8.135 -5.852 1.00 87.69 288 ILE A C 1
ATOM 2292 O O . ILE A 1 288 ? -9.112 -8.856 -5.724 1.00 87.69 288 ILE A O 1
ATOM 2296 N N . ASN A 1 289 ? -11.124 -8.520 -6.605 1.00 82.88 289 ASN A N 1
ATOM 2297 C CA . ASN A 1 289 ? -11.178 -9.836 -7.251 1.00 82.88 289 ASN A CA 1
ATOM 2298 C C . ASN A 1 289 ? -10.317 -9.909 -8.521 1.00 82.88 289 ASN A C 1
ATOM 2300 O O . ASN A 1 289 ? -10.135 -10.987 -9.085 1.00 82.88 289 ASN A O 1
ATOM 2304 N N . LYS A 1 290 ? -9.804 -8.762 -8.981 1.00 80.50 290 LYS A N 1
ATOM 2305 C CA . LYS A 1 290 ? -8.950 -8.630 -10.165 1.00 80.50 290 LYS A CA 1
ATOM 2306 C C . LYS A 1 290 ? -7.463 -8.544 -9.800 1.00 80.50 290 LYS A C 1
ATOM 2308 O O . LYS A 1 290 ? -6.641 -8.408 -10.702 1.00 80.50 290 LYS A O 1
ATOM 2313 N N . ILE A 1 291 ? -7.110 -8.608 -8.509 1.00 77.19 291 ILE A N 1
ATOM 2314 C CA . ILE A 1 291 ? -5.716 -8.478 -8.076 1.00 77.19 291 ILE A CA 1
ATOM 2315 C C . ILE A 1 291 ? -4.857 -9.664 -8.545 1.00 77.19 291 ILE A C 1
ATOM 2317 O O . ILE A 1 291 ? -5.271 -10.823 -8.427 1.00 77.19 291 ILE A O 1
ATOM 2321 N N . PRO A 1 292 ? -3.626 -9.394 -9.003 1.00 62.06 292 PRO A N 1
ATOM 2322 C CA . PRO A 1 292 ? -2.658 -10.408 -9.379 1.00 62.06 292 PRO A CA 1
ATOM 2323 C C . PRO A 1 292 ? -2.154 -11.331 -8.266 1.00 62.06 292 PRO A C 1
ATOM 2325 O O . PRO A 1 292 ? -1.446 -12.274 -8.583 1.00 62.06 292 PRO A O 1
ATOM 2328 N N . SER A 1 293 ? -2.472 -11.158 -6.982 1.00 58.66 293 SER A N 1
ATOM 2329 C CA . SER A 1 293 ? -2.023 -12.145 -5.979 1.00 58.66 293 SER A CA 1
ATOM 2330 C C . SER A 1 293 ? -2.719 -13.497 -6.093 1.00 58.66 293 SER A C 1
ATOM 2332 O O . SER A 1 293 ? -2.109 -14.512 -5.773 1.00 58.66 293 SER A O 1
ATOM 2334 N N . ASN A 1 294 ? -3.931 -13.554 -6.655 1.00 51.41 294 ASN A N 1
ATOM 2335 C CA . ASN A 1 294 ? -4.520 -14.813 -7.139 1.00 51.41 294 ASN A CA 1
ATOM 2336 C C . ASN A 1 294 ? -3.795 -15.347 -8.393 1.00 51.41 294 ASN A C 1
ATOM 2338 O O . ASN A 1 294 ? -3.935 -16.510 -8.760 1.00 51.41 294 ASN A O 1
ATOM 2342 N N . PHE A 1 295 ? -3.019 -14.485 -9.049 1.00 49.41 295 PHE A N 1
ATOM 2343 C CA . PHE A 1 295 ? -2.169 -14.745 -10.207 1.00 49.41 295 PHE A CA 1
ATOM 2344 C C . PHE A 1 295 ? -0.686 -14.907 -9.804 1.00 49.41 295 PHE A C 1
ATOM 2346 O O . PHE A 1 295 ? 0.183 -14.805 -10.665 1.00 49.41 295 PHE A O 1
ATOM 2353 N N . GLN A 1 296 ? -0.383 -15.207 -8.530 1.00 51.06 296 GLN A N 1
ATOM 2354 C CA . GLN A 1 296 ? 0.961 -15.551 -8.018 1.00 51.06 296 GLN A CA 1
ATOM 2355 C C . GLN A 1 296 ? 1.764 -16.443 -8.974 1.00 51.06 296 GLN A C 1
ATOM 2357 O O . GLN A 1 296 ? 2.947 -16.215 -9.203 1.00 51.06 296 GLN A O 1
ATOM 2362 N N . LYS A 1 297 ? 1.085 -17.407 -9.608 1.00 48.00 297 LYS A N 1
ATOM 2363 C CA . LYS A 1 297 ? 1.665 -18.329 -10.588 1.00 48.00 297 LYS A CA 1
ATOM 2364 C C . LYS A 1 297 ? 2.364 -17.629 -11.762 1.00 48.00 297 LYS A C 1
ATOM 2366 O O . LYS A 1 297 ? 3.265 -18.228 -12.334 1.00 48.00 297 LYS A O 1
ATOM 2371 N N . TYR A 1 298 ? 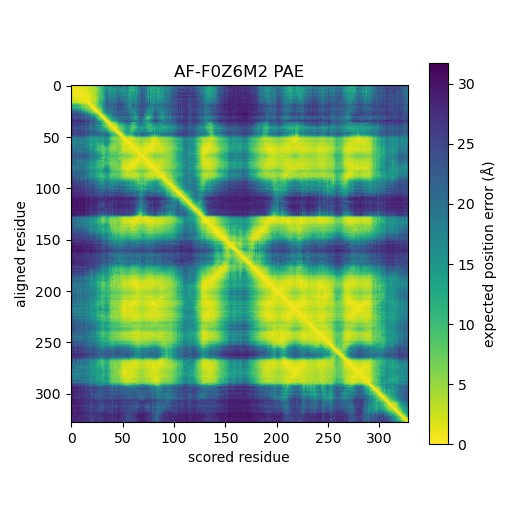1.961 -16.411 -12.129 1.00 46.25 298 TYR A N 1
ATOM 2372 C CA . TYR A 1 298 ? 2.399 -15.701 -13.337 1.00 46.25 298 TYR A CA 1
ATOM 2373 C C . TYR A 1 298 ? 3.402 -14.570 -13.057 1.00 46.25 298 TYR A C 1
ATOM 2375 O O . TYR A 1 298 ? 4.084 -14.137 -13.981 1.00 46.25 298 TYR A O 1
ATOM 2383 N N . SER A 1 299 ? 3.500 -14.083 -11.811 1.00 43.62 299 SER A N 1
ATOM 2384 C CA . SER A 1 299 ? 4.529 -13.113 -11.402 1.00 43.62 299 SER A CA 1
ATOM 2385 C C . SER A 1 299 ? 5.822 -13.785 -10.939 1.00 43.62 299 SER A C 1
ATOM 2387 O O . SER A 1 299 ? 6.882 -13.189 -11.101 1.00 43.62 299 SER A O 1
ATOM 2389 N N . SER A 1 300 ? 5.744 -15.007 -10.390 1.00 47.81 300 SER A N 1
ATOM 2390 C CA . SER A 1 300 ? 6.914 -15.774 -9.936 1.00 47.81 300 SER A CA 1
ATOM 2391 C C . SER A 1 300 ? 7.548 -16.649 -11.017 1.00 47.81 300 SER A C 1
ATOM 2393 O O . SER A 1 300 ? 8.704 -17.032 -10.891 1.00 47.81 300 SER A O 1
ATOM 2395 N N . THR A 1 301 ? 6.852 -16.955 -12.117 1.00 46.88 301 THR A N 1
ATOM 2396 C CA . THR A 1 301 ? 7.503 -17.624 -13.249 1.00 46.88 301 THR A CA 1
ATOM 2397 C C . THR A 1 301 ? 8.188 -16.594 -14.136 1.00 46.88 301 THR A C 1
ATOM 2399 O O . THR A 1 301 ? 7.533 -15.771 -14.772 1.00 46.88 301 THR A O 1
ATOM 2402 N N . SER A 1 302 ? 9.522 -16.674 -14.230 1.00 45.31 302 SER A N 1
ATOM 2403 C CA . SER A 1 302 ? 10.281 -16.016 -15.303 1.00 45.31 302 SER A CA 1
ATOM 2404 C C . SER A 1 302 ? 9.557 -16.215 -16.636 1.00 45.31 302 SER A C 1
ATOM 2406 O O . SER A 1 302 ? 9.122 -17.331 -16.924 1.00 45.31 302 SER A O 1
ATOM 2408 N N . ILE A 1 303 ? 9.456 -15.175 -17.472 1.00 43.91 303 ILE A N 1
ATOM 2409 C CA . ILE A 1 303 ? 8.829 -15.240 -18.808 1.00 43.91 303 ILE A CA 1
ATOM 2410 C C . ILE A 1 303 ? 9.339 -16.435 -19.635 1.00 43.91 303 ILE A C 1
ATOM 2412 O O . ILE A 1 303 ? 8.581 -17.016 -20.406 1.00 43.91 303 ILE A O 1
ATOM 2416 N N . LYS A 1 304 ? 10.580 -16.887 -19.398 1.00 39.62 304 LYS A N 1
ATOM 2417 C CA . LYS A 1 304 ? 11.163 -18.101 -20.000 1.00 39.62 304 LYS A CA 1
ATOM 2418 C C . LYS A 1 304 ? 10.375 -19.394 -19.703 1.00 39.62 304 LYS A C 1
ATOM 2420 O O . LYS A 1 304 ? 10.533 -20.373 -20.423 1.00 39.62 304 LYS A O 1
ATOM 2425 N N . LYS A 1 305 ? 9.553 -19.415 -18.650 1.00 41.31 305 LYS A N 1
ATOM 2426 C CA . LYS A 1 305 ? 8.733 -20.547 -18.183 1.00 41.31 305 LYS A CA 1
ATOM 2427 C C . LYS A 1 305 ? 7.229 -20.329 -18.380 1.00 41.31 305 LYS A C 1
ATOM 2429 O O . LYS A 1 305 ? 6.455 -21.250 -18.116 1.00 41.31 305 LYS A O 1
ATOM 2434 N N . VAL A 1 306 ? 6.793 -19.153 -18.840 1.00 44.53 306 VAL A N 1
ATOM 2435 C CA . VAL A 1 306 ? 5.366 -18.881 -19.037 1.00 44.53 306 VAL A CA 1
ATOM 2436 C C . VAL A 1 306 ? 4.946 -19.320 -20.440 1.00 44.53 306 VAL A C 1
ATOM 2438 O O . VAL A 1 306 ? 5.107 -18.599 -21.420 1.00 44.53 306 VAL A O 1
ATOM 2441 N N . GLY A 1 307 ? 4.425 -20.544 -20.541 1.00 41.06 307 GLY A N 1
ATOM 2442 C CA . GLY A 1 307 ? 3.820 -21.057 -21.771 1.00 41.06 307 GLY A CA 1
ATOM 2443 C C . GLY A 1 307 ? 2.598 -20.237 -22.219 1.00 41.06 307 GLY A C 1
ATOM 2444 O O . GLY A 1 307 ? 1.975 -19.526 -21.432 1.00 41.06 307 GLY A O 1
ATOM 2445 N N . THR A 1 308 ? 2.224 -20.388 -23.490 1.00 41.81 308 THR A N 1
ATOM 2446 C CA . THR A 1 308 ? 1.165 -19.687 -24.252 1.00 41.81 308 THR A CA 1
ATOM 2447 C C . THR A 1 308 ? -0.244 -19.605 -23.624 1.00 41.81 308 THR A C 1
ATOM 2449 O O . THR A 1 308 ? -1.106 -18.924 -24.174 1.00 41.81 308 THR A O 1
ATOM 2452 N N . GLY A 1 309 ? -0.496 -20.214 -22.460 1.00 38.22 309 GLY A N 1
ATOM 2453 C CA . GLY A 1 309 ? -1.758 -20.107 -21.706 1.00 38.22 309 GLY A CA 1
ATOM 2454 C C . GLY A 1 309 ? -1.999 -18.751 -21.017 1.00 38.22 309 GLY A C 1
ATOM 2455 O O . GLY A 1 309 ? -3.097 -18.486 -20.537 1.00 38.22 309 GLY A O 1
ATOM 2456 N N . LEU A 1 310 ? -0.998 -17.862 -21.000 1.00 42.28 310 LEU A N 1
ATOM 2457 C CA . LEU A 1 310 ? -1.082 -16.500 -20.444 1.00 42.28 310 LEU A CA 1
ATOM 2458 C C . LEU A 1 310 ? -2.162 -15.645 -21.137 1.00 42.28 310 LEU A C 1
ATOM 2460 O O . LEU A 1 310 ? -2.852 -14.854 -20.498 1.00 42.28 310 LEU A O 1
ATOM 2464 N N . VAL A 1 311 ? -2.321 -15.820 -22.452 1.00 42.88 311 VAL A N 1
ATOM 2465 C CA . VAL A 1 311 ? -3.271 -15.047 -23.266 1.00 42.88 311 VAL A CA 1
ATOM 2466 C C . VAL A 1 311 ? -4.699 -15.569 -23.072 1.00 42.88 311 VAL A C 1
ATOM 2468 O O . VAL A 1 311 ? -5.635 -14.780 -22.995 1.00 42.88 311 VAL A O 1
ATOM 2471 N N . SER A 1 312 ? -4.897 -16.880 -22.917 1.00 37.28 312 SER A N 1
ATOM 2472 C CA . SER A 1 312 ? -6.242 -17.434 -22.737 1.00 37.28 312 SER A CA 1
ATOM 2473 C C . SER A 1 312 ? -6.846 -17.061 -21.384 1.00 37.28 312 SER A C 1
ATOM 2475 O O . SER A 1 312 ? -7.990 -16.624 -21.352 1.00 37.28 312 SER A O 1
ATOM 2477 N N . ASP A 1 313 ? -6.093 -17.142 -20.284 1.00 39.16 313 ASP A N 1
ATOM 2478 C CA . ASP A 1 313 ? -6.645 -16.906 -18.938 1.00 39.16 313 ASP A CA 1
ATOM 2479 C C . ASP A 1 313 ? -6.943 -15.426 -18.658 1.00 39.16 313 ASP A C 1
ATOM 2481 O O . ASP A 1 313 ? -7.898 -15.106 -17.944 1.00 39.16 313 ASP A O 1
ATOM 2485 N N . PHE A 1 314 ? -6.156 -14.515 -19.240 1.00 43.47 314 PHE A N 1
ATOM 2486 C CA . PHE A 1 314 ? -6.347 -13.074 -19.077 1.00 43.47 314 PHE A CA 1
ATOM 2487 C C . PHE A 1 314 ? -7.517 -12.557 -19.920 1.00 43.47 314 PHE A C 1
ATOM 2489 O O . PHE A 1 314 ? -8.336 -11.784 -19.428 1.00 43.47 314 PHE A O 1
ATOM 2496 N N . PHE A 1 315 ? -7.644 -13.018 -21.169 1.00 40.88 315 PHE A N 1
ATOM 2497 C CA . PHE A 1 315 ? -8.742 -12.592 -22.033 1.00 40.88 315 PHE A CA 1
ATOM 2498 C C . PHE A 1 315 ? -10.060 -13.306 -21.700 1.00 40.88 315 PHE A C 1
ATOM 2500 O O . PHE A 1 315 ? -11.077 -12.624 -21.645 1.00 40.88 315 PHE A O 1
ATOM 2507 N N . TYR A 1 316 ? -10.085 -14.609 -21.377 1.00 35.62 316 TYR A N 1
ATOM 2508 C CA . TYR A 1 316 ? -11.354 -15.310 -21.100 1.00 35.62 316 TYR A CA 1
ATOM 2509 C C . TYR A 1 316 ? -12.020 -14.910 -19.776 1.00 35.62 316 TYR A C 1
ATOM 2511 O O . TYR A 1 316 ? -13.242 -14.785 -19.742 1.00 35.62 316 TYR A O 1
ATOM 2519 N N . LYS A 1 317 ? -11.274 -14.614 -18.698 1.00 40.72 317 LYS A N 1
ATOM 2520 C CA . LYS A 1 317 ? -11.895 -14.116 -17.447 1.00 40.72 317 LYS A CA 1
ATOM 2521 C C . LYS A 1 317 ? -12.400 -12.674 -17.537 1.00 40.72 317 LYS A C 1
ATOM 2523 O O . LYS A 1 317 ? -13.243 -12.279 -16.734 1.00 40.72 317 LYS A O 1
ATOM 2528 N N . ILE A 1 318 ? -11.915 -11.897 -18.504 1.00 42.19 318 ILE A N 1
ATOM 2529 C CA . ILE A 1 318 ? -12.449 -10.563 -18.812 1.00 42.19 318 ILE A CA 1
ATOM 2530 C C . ILE A 1 318 ? -13.680 -10.671 -19.736 1.00 42.19 318 ILE A C 1
ATOM 2532 O O . ILE A 1 318 ? -14.539 -9.791 -19.698 1.00 42.19 318 ILE A O 1
ATOM 2536 N N . ASN A 1 319 ? -13.827 -11.766 -20.494 1.00 35.25 319 ASN A N 1
ATOM 2537 C CA . ASN A 1 319 ? -14.802 -11.852 -21.587 1.00 35.25 319 ASN A CA 1
ATOM 2538 C C . ASN A 1 319 ? -16.211 -12.336 -21.223 1.00 35.25 319 ASN A C 1
ATOM 2540 O O . ASN A 1 319 ? -17.104 -12.184 -22.048 1.00 35.25 319 ASN A O 1
ATOM 2544 N N . GLU A 1 320 ? -16.458 -12.905 -20.040 1.00 38.88 320 GLU A N 1
ATOM 2545 C CA . GLU A 1 320 ? -17.776 -13.520 -19.787 1.00 38.88 320 GLU A CA 1
ATOM 2546 C C . GLU A 1 320 ? -18.707 -12.754 -18.841 1.00 38.88 320 GLU A C 1
ATOM 2548 O O . GLU A 1 320 ? -19.832 -13.200 -18.652 1.00 38.88 320 GLU A O 1
ATOM 2553 N N . ASN A 1 321 ? -18.328 -11.584 -18.296 1.00 39.84 321 ASN A N 1
ATOM 2554 C CA . ASN A 1 321 ? -19.316 -10.713 -17.618 1.00 39.84 321 ASN A CA 1
ATOM 2555 C C . ASN A 1 321 ? -18.910 -9.250 -17.331 1.00 39.84 321 ASN A C 1
ATOM 2557 O O . ASN A 1 321 ? -19.562 -8.586 -16.530 1.00 39.84 321 ASN A O 1
ATOM 2561 N N . ASN A 1 322 ? -17.860 -8.705 -17.952 1.00 38.78 322 ASN A N 1
ATOM 2562 C CA . ASN A 1 322 ? -17.490 -7.291 -17.779 1.00 38.78 322 ASN A CA 1
ATOM 2563 C C . ASN A 1 322 ? -17.001 -6.699 -19.105 1.00 38.78 322 ASN A C 1
ATOM 2565 O O . ASN A 1 322 ? -15.823 -6.391 -19.286 1.00 38.78 322 ASN A O 1
ATOM 2569 N N . ASN A 1 323 ? -17.933 -6.547 -20.046 1.00 35.47 323 ASN A N 1
ATOM 2570 C CA . ASN A 1 323 ? -17.663 -5.880 -21.310 1.00 35.47 323 ASN A CA 1
ATOM 2571 C C . ASN A 1 323 ? -17.328 -4.396 -21.079 1.00 35.47 323 ASN A C 1
ATOM 2573 O O . ASN A 1 323 ? -18.200 -3.588 -20.776 1.00 35.47 323 ASN A O 1
ATOM 2577 N N . ASN A 1 324 ? -16.052 -4.086 -21.322 1.00 34.22 324 ASN A N 1
ATOM 2578 C CA . ASN A 1 324 ? -15.469 -2.789 -21.671 1.00 34.22 324 ASN A CA 1
ATOM 2579 C C . ASN A 1 324 ? -15.242 -1.745 -20.543 1.00 34.22 324 ASN A C 1
ATOM 2581 O O . ASN A 1 324 ? -16.119 -0.928 -20.273 1.00 34.22 324 ASN A O 1
ATOM 2585 N N . PRO A 1 325 ? -14.023 -1.659 -19.963 1.00 37.66 325 PRO A N 1
ATOM 2586 C CA . PRO A 1 325 ? -13.645 -0.577 -19.045 1.00 37.66 325 PRO A CA 1
ATOM 2587 C C . PRO A 1 325 ? -13.445 0.798 -19.718 1.00 37.66 325 PRO A C 1
ATOM 2589 O O . PRO A 1 325 ? -13.229 1.774 -19.015 1.00 37.66 325 PRO A O 1
ATOM 2592 N N . ASN A 1 326 ? -13.552 0.906 -21.049 1.00 28.97 326 ASN A N 1
ATOM 2593 C CA . ASN A 1 326 ? -13.469 2.181 -21.778 1.00 28.97 326 ASN A CA 1
ATOM 2594 C C . ASN A 1 326 ? -14.850 2.729 -22.209 1.00 28.97 326 ASN A C 1
ATOM 2596 O O . ASN A 1 326 ? -14.915 3.614 -23.061 1.00 28.97 326 ASN A O 1
ATOM 2600 N N . MET A 1 327 ? -15.957 2.199 -21.668 1.00 30.66 327 MET A N 1
ATOM 2601 C CA . MET A 1 327 ? -17.325 2.699 -21.915 1.00 30.66 327 MET A CA 1
ATOM 2602 C C . MET A 1 327 ? -18.159 2.917 -20.633 1.00 30.66 327 MET A C 1
ATOM 2604 O O . MET A 1 327 ? -19.386 2.948 -20.719 1.00 30.66 327 MET A O 1
ATOM 2608 N N . ALA A 1 328 ? -17.529 3.089 -19.465 1.00 31.52 328 ALA A N 1
ATOM 2609 C CA . ALA A 1 328 ? -18.210 3.420 -18.205 1.00 31.52 328 ALA A CA 1
ATOM 2610 C C . ALA A 1 328 ? -17.838 4.817 -17.692 1.00 31.52 328 ALA A C 1
ATOM 2612 O O . ALA A 1 328 ? -16.631 5.155 -17.722 1.00 31.52 328 ALA A O 1
#

Radius of gyration: 27.62 Å; Cα contacts (8 Å, |Δi|>4): 555; chains: 1; bounding box: 67×43×108 Å

Organism: Dictyostelium purpureum (NCBI:txid5786)

Foldseek 3Di:
DVVVVVVVVVVVVVCVVPPCVVVPDDQPDFDQDPDDDDDDLVVLQDVVNQDFFDAQDWFKKKKWKAFPVVRGITIGIDTDGALDKDKDKDWQCCVVPCVVVPPPVPPPPPPPPPPPPDDVPDPDDPRFIKMKMFGSAKAKDKDKDWDWDFAADDDPNDRDDFVVQDDVPDPDGGDTDTDTDIDIDIDIGGAMEDMWGQDDPVQQKGQQEWEKEFEDDLRGGHHIYTVLVVDVCLQVLAPHATPSGHIEHPVLDDADADPVGRDRIDRMRMYIYAYAAAGNVRHGRDRVVVDCSVVSVPSRDRPVPDPPCPVVVVVVVCPPPPPDPPPD

Nearest PDB structures (foldseek):
  6crn-assembly1_C  TM=6.729E-01  e=7.196E+00  Homo sapiens
  6oaz-assembly1_E  TM=3.042E-01  e=3.174E+00  Homo sapiens
  7cgo-assembly1_AO  TM=1.659E-01  e=2.824E+00  Salmonella enterica subsp. enterica serovar Typhimurium str. LT2
  7nvg-assembly1_W3  TM=1.837E-01  e=6.787E+00  Salmonella enterica subsp. enterica serovar Typhimurium

Mean predicted aligned error: 14.59 Å